Protein AF-A0A6J8C1G6-F1 (afdb_monomer_lite)

Structure (mmCIF, N/CA/C/O backbone):
data_AF-A0A6J8C1G6-F1
#
_entry.id   AF-A0A6J8C1G6-F1
#
loop_
_atom_site.group_PDB
_atom_site.id
_atom_site.type_symbol
_atom_site.label_atom_id
_atom_site.label_alt_id
_atom_site.label_comp_id
_atom_site.label_asym_id
_atom_site.label_entity_id
_atom_site.label_seq_id
_atom_site.pdbx_PDB_ins_code
_atom_site.Cartn_x
_atom_site.Cartn_y
_atom_site.Cartn_z
_atom_site.occupancy
_atom_site.B_iso_or_equiv
_atom_site.auth_seq_id
_atom_site.auth_comp_id
_atom_site.auth_asym_id
_atom_site.auth_atom_id
_atom_site.pdbx_PDB_model_num
ATOM 1 N N . MET A 1 1 ? -19.003 70.821 40.350 1.00 38.81 1 MET A N 1
ATOM 2 C CA . MET A 1 1 ? -19.468 70.136 39.123 1.00 38.81 1 MET A CA 1
ATOM 3 C C . MET A 1 1 ? -19.049 68.680 39.282 1.00 38.81 1 MET A C 1
ATOM 5 O O . MET A 1 1 ? -17.874 68.479 39.538 1.00 38.81 1 MET A O 1
ATOM 9 N N . LEU A 1 2 ? -19.992 67.782 39.616 1.00 36.50 2 LEU A N 1
ATOM 10 C CA . LEU A 1 2 ? -20.520 66.714 38.727 1.00 36.50 2 LEU A CA 1
ATOM 11 C C . LEU A 1 2 ? -19.386 65.794 38.217 1.00 36.50 2 LEU A C 1
ATOM 13 O O . LEU A 1 2 ? -18.454 66.319 37.629 1.00 36.50 2 LEU A O 1
ATOM 17 N N . ALA A 1 3 ? -19.353 64.466 38.352 1.00 40.00 3 ALA A N 1
ATOM 18 C CA . ALA A 1 3 ? -20.302 63.411 38.733 1.00 40.00 3 ALA A CA 1
ATOM 19 C C . ALA A 1 3 ? -19.457 62.143 39.085 1.00 40.00 3 ALA A C 1
ATOM 21 O O . ALA A 1 3 ? -18.327 62.035 38.618 1.00 40.00 3 ALA A O 1
ATOM 22 N N . GLN A 1 4 ? -19.802 61.354 40.114 1.00 37.88 4 GLN A N 1
ATOM 23 C CA . GLN A 1 4 ? -20.436 60.011 40.050 1.00 37.88 4 GLN A CA 1
ATOM 24 C C . GLN A 1 4 ? -19.762 58.984 39.113 1.00 37.88 4 GLN A C 1
ATOM 26 O O . GLN A 1 4 ? -19.706 59.214 37.913 1.00 37.88 4 GLN A O 1
ATOM 31 N N . CYS A 1 5 ? -19.242 57.893 39.708 1.00 39.22 5 CYS A N 1
ATOM 32 C CA . CYS A 1 5 ? -19.664 56.479 39.521 1.00 39.22 5 CYS A CA 1
ATOM 33 C C . CYS A 1 5 ? -19.089 55.849 38.228 1.00 39.22 5 CYS A C 1
ATOM 35 O O . CYS A 1 5 ? -19.105 56.476 37.186 1.00 39.22 5 CYS A O 1
ATOM 37 N N . GLU A 1 6 ? -18.493 54.655 38.191 1.00 40.09 6 GLU A N 1
ATOM 38 C CA . GLU A 1 6 ? -18.908 53.384 38.789 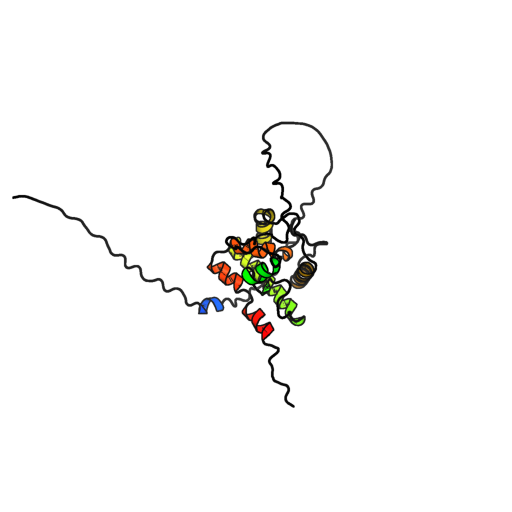1.00 40.09 6 GLU A CA 1
ATOM 39 C C . GLU A 1 6 ? -17.787 52.324 38.663 1.00 40.09 6 GLU A C 1
ATOM 41 O O . GLU A 1 6 ? -16.849 52.471 37.879 1.00 40.09 6 GLU A O 1
ATOM 46 N N . ASN A 1 7 ? -17.920 51.259 39.455 1.00 43.56 7 ASN A N 1
ATOM 47 C CA . ASN A 1 7 ? -17.088 50.056 39.487 1.00 43.56 7 ASN A CA 1
ATOM 48 C C . ASN A 1 7 ? -17.172 49.234 38.190 1.00 43.56 7 ASN A C 1
ATOM 50 O O . ASN A 1 7 ? -18.267 49.050 37.665 1.00 43.56 7 ASN A O 1
ATOM 54 N N . ILE A 1 8 ? -16.061 48.609 37.781 1.00 44.41 8 ILE A N 1
ATOM 55 C CA . ILE A 1 8 ? -16.086 47.336 37.042 1.00 44.41 8 ILE A CA 1
ATOM 56 C C . ILE A 1 8 ? -15.071 46.385 37.682 1.00 44.41 8 ILE A C 1
ATOM 58 O O . ILE A 1 8 ? -13.909 46.728 37.900 1.00 44.41 8 ILE A O 1
ATOM 62 N N . GLU A 1 9 ? -15.585 45.209 38.020 1.00 37.97 9 GLU A N 1
ATOM 63 C CA . GLU A 1 9 ? -14.928 44.077 38.656 1.00 37.97 9 GLU A CA 1
ATOM 64 C C . GLU A 1 9 ? -13.961 43.331 37.718 1.00 37.97 9 GLU A C 1
ATOM 66 O O . GLU A 1 9 ? -14.068 43.363 36.494 1.00 37.97 9 GLU A O 1
ATOM 71 N N . SER A 1 10 ? -13.014 42.662 38.377 1.00 45.19 10 SER A N 1
ATOM 72 C CA . SER A 1 10 ? -12.184 41.513 37.988 1.00 45.19 10 SER A CA 1
ATOM 73 C C . SER A 1 10 ? -12.350 40.887 36.596 1.00 45.19 10 SER A C 1
ATOM 75 O O . SER A 1 10 ? -13.412 40.378 36.243 1.00 45.19 10 SER A O 1
ATOM 77 N N . SER A 1 11 ? -11.214 40.697 35.917 1.00 39.78 11 SER A N 1
ATOM 78 C CA . SER A 1 11 ? -10.993 39.487 35.119 1.00 39.78 11 SER A CA 1
ATOM 79 C C . SER A 1 11 ? -9.699 38.818 35.577 1.00 39.78 11 SER A C 1
ATOM 81 O O . SER A 1 11 ? -8.636 39.437 35.632 1.00 39.78 11 SER A O 1
ATOM 83 N N . GLU A 1 12 ? -9.849 37.571 36.006 1.00 40.84 12 GLU A N 1
ATOM 84 C CA . GLU A 1 12 ? -8.790 36.649 36.386 1.00 40.84 12 GLU A CA 1
ATOM 85 C C . GLU A 1 12 ? -7.922 36.354 35.158 1.00 40.84 12 GLU A C 1
ATOM 87 O O . GLU A 1 12 ? -8.414 35.991 34.090 1.00 40.84 12 GLU A O 1
ATOM 92 N N . SER A 1 13 ? -6.613 36.546 35.297 1.00 40.84 13 SER A N 1
ATOM 93 C CA . SER A 1 13 ? -5.640 36.112 34.304 1.00 40.84 13 SER A CA 1
ATOM 94 C C . SER A 1 13 ? -5.351 34.627 34.516 1.00 40.84 13 SER A C 1
ATOM 96 O O . SER A 1 13 ? -4.512 34.277 35.348 1.00 40.84 13 SER A O 1
ATOM 98 N N . ASP A 1 14 ? -6.026 33.764 33.761 1.00 37.62 14 ASP A N 1
ATOM 99 C CA . ASP A 1 14 ? -5.632 32.364 33.612 1.00 37.62 14 ASP A CA 1
ATOM 100 C C . ASP A 1 14 ? -4.275 32.300 32.899 1.00 37.62 14 ASP A C 1
ATOM 102 O O . ASP A 1 14 ? -4.151 32.408 31.676 1.00 37.62 14 ASP A O 1
ATOM 106 N N . THR A 1 15 ? -3.217 32.143 33.689 1.00 41.62 15 THR A N 1
ATOM 107 C CA . THR A 1 15 ? -1.904 31.726 33.211 1.00 41.62 15 THR A CA 1
ATOM 108 C C . THR A 1 15 ? -2.001 30.281 32.738 1.00 41.62 15 THR A C 1
ATOM 110 O O . THR A 1 15 ? -1.873 29.346 33.526 1.00 41.62 15 THR A O 1
ATOM 113 N N . ALA A 1 16 ? -2.237 30.094 31.440 1.00 38.19 16 ALA A N 1
ATOM 114 C CA . ALA A 1 16 ? -2.089 28.800 30.794 1.00 38.19 16 ALA A CA 1
ATOM 115 C C . ALA A 1 16 ? -0.618 28.366 30.883 1.00 38.19 16 ALA A C 1
ATOM 117 O O . ALA A 1 16 ? 0.256 28.933 30.224 1.00 38.19 16 ALA A O 1
ATOM 118 N N . GLU A 1 17 ? -0.348 27.362 31.716 1.00 40.06 17 GLU A N 1
ATOM 119 C CA . GLU A 1 17 ? 0.927 26.656 31.713 1.00 40.06 17 GLU A CA 1
ATOM 120 C C . GLU A 1 17 ? 1.209 26.114 30.300 1.00 40.06 17 GLU A C 1
ATOM 122 O O . GLU A 1 17 ? 0.333 25.486 29.688 1.00 40.06 17 GLU A O 1
ATOM 127 N N . PRO A 1 18 ? 2.417 26.322 29.747 1.00 37.12 18 PRO A N 1
ATOM 128 C CA . PRO A 1 18 ? 2.800 25.687 28.501 1.00 37.12 18 PRO A CA 1
ATOM 129 C C . PRO A 1 18 ? 2.846 24.175 28.726 1.00 37.12 18 PRO A C 1
ATOM 131 O O . PRO A 1 18 ? 3.687 23.664 29.466 1.00 37.12 18 PRO A O 1
ATOM 134 N N . ARG A 1 19 ? 1.932 23.449 28.074 1.00 39.09 19 ARG A N 1
ATOM 135 C CA . ARG A 1 19 ? 1.979 21.988 28.007 1.00 39.09 19 ARG A CA 1
ATOM 136 C C . ARG A 1 19 ? 3.293 21.592 27.341 1.00 39.09 19 ARG A C 1
ATOM 138 O O . ARG A 1 19 ? 3.454 21.735 26.131 1.00 39.09 19 ARG A O 1
ATOM 145 N N . LEU A 1 20 ? 4.232 21.120 28.157 1.00 32.53 20 LEU A N 1
ATOM 146 C CA . LEU A 1 20 ? 5.406 20.385 27.715 1.00 32.53 20 LEU A CA 1
ATOM 147 C C . LEU A 1 20 ? 4.924 19.188 26.893 1.00 32.53 20 LEU A C 1
ATOM 149 O O . LEU A 1 20 ? 4.365 18.231 27.426 1.00 32.53 20 LEU A O 1
ATOM 153 N N . PHE A 1 21 ? 5.105 19.278 25.579 1.00 39.47 21 PHE A N 1
ATOM 154 C CA . PHE A 1 21 ? 4.957 18.141 24.687 1.00 39.47 21 PHE A CA 1
ATOM 155 C C . PHE A 1 21 ? 5.997 17.078 25.071 1.00 39.47 21 PHE A C 1
ATOM 157 O O . PHE A 1 21 ? 7.163 17.433 25.285 1.00 39.47 21 PHE A O 1
ATOM 164 N N . PRO A 1 22 ? 5.615 15.793 25.164 1.00 37.00 22 PRO A N 1
ATOM 165 C CA . PRO A 1 22 ? 6.571 14.719 25.374 1.00 37.00 22 PRO A CA 1
ATOM 166 C C . PRO A 1 22 ? 7.624 14.700 24.264 1.00 37.00 22 PRO A C 1
ATOM 168 O O . PRO A 1 22 ? 7.348 14.955 23.091 1.00 37.00 22 PRO A O 1
ATOM 171 N N . ASN A 1 23 ? 8.853 14.415 24.673 1.00 35.03 23 ASN A N 1
ATOM 172 C CA . ASN A 1 23 ? 10.044 14.341 23.843 1.00 35.03 23 ASN A CA 1
ATOM 173 C C . ASN A 1 23 ? 9.870 13.289 22.724 1.00 35.03 23 ASN A C 1
ATOM 175 O O . ASN A 1 23 ? 9.498 12.150 22.998 1.00 35.03 23 ASN A O 1
ATOM 179 N N . MET A 1 24 ? 10.194 13.642 21.471 1.00 39.09 24 MET A N 1
ATOM 180 C CA . MET A 1 24 ? 10.115 12.752 20.293 1.00 39.09 24 MET A CA 1
ATOM 181 C C . MET A 1 24 ? 10.882 11.423 20.449 1.00 39.09 24 MET A C 1
ATOM 183 O O . MET A 1 24 ? 10.632 10.482 19.696 1.00 39.09 24 MET A O 1
ATOM 187 N N . ALA A 1 25 ? 11.789 11.321 21.423 1.00 38.19 25 ALA A N 1
ATOM 188 C CA . ALA A 1 25 ? 12.494 10.085 21.751 1.00 38.19 25 ALA A CA 1
ATOM 189 C C . ALA A 1 25 ? 11.569 8.957 22.264 1.00 38.19 25 ALA A C 1
ATOM 191 O O . ALA A 1 25 ? 11.852 7.791 21.998 1.00 38.19 25 ALA A O 1
ATOM 192 N N . GLU A 1 26 ? 10.441 9.264 22.918 1.00 39.25 26 GLU A N 1
ATOM 193 C CA . GLU A 1 26 ? 9.522 8.234 23.446 1.00 39.25 26 GLU A CA 1
ATOM 194 C C . GLU A 1 26 ? 8.664 7.569 22.353 1.00 39.25 26 GLU A C 1
ATOM 196 O O . GLU A 1 26 ? 8.209 6.437 22.515 1.00 39.25 26 GLU A O 1
ATOM 201 N N . HIS A 1 27 ? 8.502 8.201 21.184 1.00 43.06 27 HIS A N 1
ATOM 202 C CA . HIS A 1 27 ? 7.769 7.603 20.059 1.00 43.06 27 HIS A CA 1
ATOM 203 C C . HIS A 1 27 ? 8.576 6.543 19.286 1.00 43.06 27 HIS A C 1
ATOM 205 O O . HIS A 1 27 ? 7.991 5.755 18.542 1.00 43.06 27 HIS A O 1
ATOM 211 N N . MET A 1 28 ? 9.898 6.465 19.485 1.00 36.66 28 MET A N 1
ATOM 212 C CA . MET A 1 28 ? 10.728 5.381 18.935 1.00 36.66 28 MET A CA 1
ATOM 213 C C . MET A 1 28 ? 10.697 4.101 19.784 1.00 36.66 28 MET A C 1
ATOM 215 O O . MET A 1 28 ? 11.142 3.048 19.321 1.00 36.66 28 MET A O 1
ATOM 219 N N . GLU A 1 29 ? 10.116 4.149 20.986 1.00 34.69 29 GLU A N 1
ATOM 220 C CA . GLU A 1 29 ? 9.983 2.990 21.874 1.00 34.69 29 GLU A CA 1
ATOM 221 C C . GLU A 1 29 ? 8.674 2.208 21.672 1.00 34.69 29 GLU A C 1
ATOM 223 O O . GLU A 1 29 ? 8.416 1.207 22.343 1.00 34.69 29 GLU A O 1
ATOM 228 N N . VAL A 1 30 ? 7.908 2.532 20.620 1.00 40.66 30 VAL A N 1
ATOM 229 C CA . VAL A 1 30 ? 6.905 1.624 20.033 1.00 40.66 30 VAL A CA 1
ATOM 230 C C . VAL A 1 30 ? 7.607 0.531 19.204 1.00 40.66 30 VAL A C 1
ATOM 232 O O . VAL A 1 30 ? 7.189 0.152 18.118 1.00 40.66 30 VAL A O 1
ATOM 235 N N . ARG A 1 31 ? 8.670 -0.063 19.761 1.00 40.19 31 ARG A N 1
ATOM 236 C CA . ARG A 1 31 ? 9.073 -1.448 19.484 1.00 40.19 31 ARG A CA 1
ATOM 237 C C . ARG A 1 31 ? 8.246 -2.397 20.352 1.00 40.19 31 ARG A C 1
ATOM 239 O O . ARG A 1 31 ? 8.756 -3.390 20.870 1.00 40.19 31 ARG A O 1
ATOM 246 N N . ARG A 1 32 ? 6.943 -2.123 20.504 1.00 40.47 32 ARG A N 1
ATOM 247 C CA . ARG A 1 32 ? 6.021 -3.204 20.829 1.00 40.47 32 ARG A CA 1
ATOM 248 C C . ARG A 1 32 ? 6.096 -4.134 19.639 1.00 40.47 32 ARG A C 1
ATOM 250 O O . ARG A 1 32 ? 5.662 -3.796 18.543 1.00 40.47 32 ARG A O 1
ATOM 257 N N . THR A 1 33 ? 6.701 -5.291 19.865 1.00 37.25 33 THR A N 1
ATOM 258 C CA . THR A 1 33 ? 6.347 -6.504 19.156 1.00 37.25 33 THR A CA 1
ATOM 259 C C . THR A 1 33 ? 4.828 -6.502 19.060 1.00 37.25 33 THR A C 1
ATOM 261 O O . THR A 1 33 ? 4.131 -6.747 20.045 1.00 37.25 33 THR A O 1
ATOM 264 N N . PHE A 1 34 ? 4.301 -6.119 17.894 1.00 39.91 34 PHE A N 1
ATOM 265 C CA . PHE A 1 34 ? 2.929 -6.423 17.549 1.00 39.91 34 PHE A CA 1
ATOM 266 C C . PHE A 1 34 ? 2.903 -7.943 17.588 1.00 39.91 34 PHE A C 1
ATOM 268 O O . PHE A 1 34 ? 3.366 -8.613 16.666 1.00 39.91 34 PHE A O 1
ATOM 275 N N . LYS A 1 35 ? 2.492 -8.494 18.735 1.00 37.72 35 LYS A N 1
ATOM 276 C CA . LYS A 1 35 ? 2.058 -9.874 18.813 1.00 37.72 35 LYS A CA 1
ATOM 277 C C . LYS A 1 35 ? 0.928 -9.919 17.804 1.00 37.72 35 LYS A C 1
ATOM 279 O O . LYS A 1 35 ? -0.154 -9.403 18.063 1.00 37.72 35 LYS A O 1
ATOM 284 N N . LEU A 1 36 ? 1.238 -10.452 16.627 1.00 42.44 36 LEU A N 1
ATOM 285 C CA . LEU A 1 36 ? 0.255 -11.032 15.740 1.00 42.44 36 LEU A CA 1
ATOM 286 C C . LEU A 1 36 ? -0.393 -12.131 16.576 1.00 42.44 36 LEU A C 1
ATOM 288 O O . LEU A 1 36 ? 0.052 -13.277 16.580 1.00 42.44 36 LEU A O 1
ATOM 292 N N . GLU A 1 37 ? -1.388 -11.754 17.379 1.00 39.81 37 GLU A N 1
ATOM 293 C CA . GLU A 1 37 ? -2.440 -12.687 17.729 1.00 39.81 37 GLU A CA 1
ATOM 294 C C . GLU A 1 37 ? -2.865 -13.287 16.399 1.00 39.81 37 GLU A C 1
ATOM 296 O O . GLU A 1 37 ? -3.037 -12.544 15.424 1.00 39.81 37 GLU A O 1
ATOM 301 N N . ALA A 1 38 ? -2.817 -14.623 16.343 1.00 40.31 38 ALA A N 1
ATOM 302 C CA . ALA A 1 38 ? -3.032 -15.405 15.141 1.00 40.31 38 ALA A CA 1
ATOM 303 C C . ALA A 1 38 ? -4.108 -14.712 14.316 1.00 40.31 38 ALA A C 1
ATOM 305 O O . ALA A 1 38 ? -5.205 -14.503 14.828 1.00 40.31 38 ALA A O 1
ATOM 306 N N . ILE A 1 39 ? -3.747 -14.263 13.109 1.00 48.78 39 ILE A N 1
ATOM 307 C CA . ILE A 1 39 ? -4.707 -13.693 12.170 1.00 48.78 39 ILE A CA 1
ATOM 308 C C . ILE A 1 39 ? -5.742 -14.797 12.007 1.00 48.78 39 ILE A C 1
ATOM 310 O O . ILE A 1 39 ? -5.472 -15.793 11.332 1.00 48.78 39 ILE A O 1
ATOM 314 N N . GLU A 1 40 ? -6.856 -14.682 12.731 1.00 41.19 40 GLU A N 1
ATOM 315 C CA . GLU A 1 40 ? -7.939 -15.638 12.641 1.00 41.19 40 GLU A CA 1
ATOM 316 C C . GLU A 1 40 ? -8.291 -15.687 11.164 1.00 41.19 40 GLU A C 1
ATOM 318 O O . GLU A 1 40 ? -8.435 -14.657 10.495 1.00 41.19 40 GLU A O 1
ATOM 323 N N . SER A 1 41 ? -8.270 -16.906 10.636 1.00 43.72 41 SER A N 1
ATOM 324 C CA . SER A 1 41 ? -8.578 -17.223 9.253 1.00 43.72 41 SER A CA 1
ATOM 325 C C . SER A 1 41 ? -10.067 -16.970 9.027 1.00 43.72 41 SER A C 1
ATOM 327 O O . SER A 1 41 ? -10.831 -17.908 8.807 1.00 43.72 41 SER A O 1
ATOM 329 N N . ASP A 1 42 ? -10.488 -15.707 9.099 1.00 39.94 42 ASP A N 1
ATOM 330 C CA . ASP A 1 42 ? -11.804 -15.228 8.703 1.00 39.94 42 ASP A CA 1
ATOM 331 C C . ASP A 1 42 ? -11.873 -15.388 7.187 1.00 39.94 42 ASP A C 1
ATOM 333 O O . ASP A 1 42 ? -11.531 -14.509 6.395 1.00 39.94 42 ASP A O 1
ATOM 337 N N . SER A 1 43 ? -12.232 -16.605 6.795 1.00 43.00 43 SER A N 1
ATOM 338 C CA . SER A 1 43 ? -12.173 -17.130 5.432 1.00 43.00 43 SER A CA 1
ATOM 339 C C . SER A 1 43 ? -13.350 -16.664 4.571 1.00 43.00 43 SER A C 1
ATOM 341 O O . SER A 1 43 ? -13.526 -17.157 3.460 1.00 43.00 43 SER A O 1
ATOM 343 N N . ASP A 1 44 ? -14.084 -15.653 5.036 1.00 42.66 44 ASP A N 1
ATOM 344 C CA . ASP A 1 44 ? -15.264 -15.089 4.389 1.00 42.66 44 ASP A CA 1
ATOM 345 C C . ASP A 1 44 ? -14.981 -13.660 3.913 1.00 42.66 44 ASP A C 1
ATOM 347 O O . ASP A 1 44 ? -15.654 -12.686 4.266 1.00 42.66 44 ASP A O 1
ATOM 351 N N . TRP A 1 45 ? -13.954 -13.517 3.073 1.00 53.00 45 TRP A N 1
ATOM 352 C CA . TRP A 1 45 ? -13.793 -12.314 2.261 1.00 53.00 45 TRP A CA 1
ATOM 353 C C . TRP A 1 45 ? -14.920 -12.311 1.230 1.00 53.00 45 TRP A C 1
ATOM 355 O O . TRP A 1 45 ? -14.820 -12.952 0.190 1.00 53.00 45 TRP A O 1
ATOM 365 N N . VAL A 1 46 ? -16.023 -11.662 1.604 1.00 42.75 46 VAL A N 1
ATOM 366 C CA . VAL A 1 46 ? -17.301 -11.525 0.893 1.00 42.75 46 VAL A CA 1
ATOM 367 C C . VAL A 1 46 ? -17.141 -11.595 -0.629 1.00 42.75 46 VAL A C 1
ATOM 369 O O . VAL A 1 46 ? -16.881 -10.594 -1.296 1.00 42.75 46 VAL A O 1
ATOM 372 N N . VAL A 1 47 ? -17.369 -12.782 -1.190 1.00 41.91 47 VAL A N 1
ATOM 373 C CA . VAL A 1 47 ? -17.695 -12.941 -2.604 1.00 41.91 47 VAL A CA 1
ATOM 374 C C . VAL A 1 47 ? -19.206 -12.782 -2.680 1.00 41.91 47 VAL A C 1
ATOM 376 O O . VAL A 1 47 ? -19.954 -13.712 -2.395 1.00 41.91 47 VAL A O 1
ATOM 379 N N . SER A 1 48 ? -19.681 -11.582 -3.014 1.00 37.94 48 SER A N 1
ATOM 380 C CA . SER A 1 48 ? -21.053 -11.444 -3.508 1.00 37.94 48 SER A CA 1
ATOM 381 C C . SER A 1 48 ? -21.107 -12.046 -4.910 1.00 37.94 48 SER A C 1
ATOM 383 O O . SER A 1 48 ? -21.043 -11.329 -5.907 1.00 37.94 48 SER A O 1
ATOM 385 N N . SER A 1 49 ? -21.181 -13.374 -4.982 1.00 40.12 49 SER A N 1
ATOM 386 C CA . SER A 1 49 ? -21.694 -14.067 -6.156 1.00 40.12 49 SER A CA 1
ATOM 387 C C . SER A 1 49 ? -23.175 -13.720 -6.237 1.00 40.12 49 SER A C 1
ATOM 389 O O . SER A 1 49 ? -23.971 -14.175 -5.421 1.00 40.12 49 SER A O 1
ATOM 391 N N . ARG A 1 50 ? -23.542 -12.833 -7.162 1.00 39.97 50 ARG A N 1
ATOM 392 C CA . ARG A 1 50 ? -24.940 -12.703 -7.567 1.00 39.97 50 ARG A CA 1
ATOM 393 C C . ARG A 1 50 ? -25.279 -13.937 -8.395 1.00 39.97 50 ARG A C 1
ATOM 395 O O . ARG A 1 50 ? -24.751 -14.096 -9.491 1.00 39.97 50 ARG A O 1
ATOM 402 N N . ASP A 1 51 ? -26.119 -14.795 -7.832 1.00 40.62 51 ASP A N 1
ATOM 403 C CA . ASP A 1 51 ? -26.855 -15.813 -8.570 1.00 40.62 51 ASP A CA 1
ATOM 404 C C . ASP A 1 51 ? -27.915 -15.110 -9.428 1.00 40.62 51 ASP A C 1
ATOM 406 O O . ASP A 1 51 ? -28.878 -14.547 -8.905 1.00 40.62 51 ASP A O 1
ATOM 410 N N . ASP A 1 52 ? -27.736 -15.130 -10.747 1.00 43.72 52 ASP A N 1
ATOM 411 C CA . ASP A 1 52 ? -28.794 -14.791 -11.695 1.00 43.72 52 ASP A CA 1
ATOM 412 C C . ASP A 1 52 ? -29.589 -16.066 -11.999 1.00 43.72 52 ASP A C 1
ATOM 414 O O . ASP A 1 52 ? -29.138 -16.921 -12.765 1.00 43.72 52 ASP A O 1
ATOM 418 N N . ASN A 1 53 ? -30.785 -16.209 -11.415 1.00 38.97 53 ASN A N 1
ATOM 419 C CA . ASN A 1 53 ? -31.788 -17.110 -11.980 1.00 38.97 53 ASN A CA 1
ATOM 420 C C . ASN A 1 53 ? -33.247 -16.673 -11.713 1.00 38.97 53 ASN A C 1
ATOM 422 O O . ASN A 1 53 ? -33.744 -16.739 -10.594 1.00 38.97 53 ASN A O 1
ATOM 426 N N . ASN A 1 54 ? -33.910 -16.347 -12.828 1.00 39.88 54 ASN A N 1
ATOM 427 C CA . ASN A 1 54 ? -35.331 -16.462 -13.181 1.00 39.88 54 ASN A CA 1
ATOM 428 C C . ASN A 1 54 ? -36.450 -15.534 -12.640 1.00 39.88 54 ASN A C 1
ATOM 430 O O . ASN A 1 54 ? -36.848 -15.568 -11.484 1.00 39.88 54 ASN A O 1
ATOM 434 N N . ASN A 1 55 ? -37.096 -14.928 -13.653 1.00 35.91 55 ASN A N 1
ATOM 435 C CA . ASN A 1 55 ? -38.528 -14.684 -13.895 1.00 35.91 55 ASN A CA 1
ATOM 436 C C . ASN A 1 55 ? -39.305 -13.539 -13.205 1.00 35.91 55 ASN A C 1
ATOM 438 O O . ASN A 1 55 ? -39.820 -13.678 -12.108 1.00 35.91 55 ASN A O 1
ATOM 442 N N . SER A 1 56 ? -39.539 -12.505 -14.031 1.00 40.94 56 SER A N 1
ATOM 443 C CA . SER A 1 56 ? -40.845 -12.015 -14.531 1.00 40.94 56 SER A CA 1
ATOM 444 C C . SER A 1 56 ? -41.857 -11.346 -13.572 1.00 40.94 56 SER A C 1
ATOM 446 O O . SER A 1 56 ? -42.421 -12.035 -12.729 1.00 40.94 56 SER A O 1
ATOM 448 N N . VAL A 1 57 ? -42.234 -10.098 -13.947 1.00 45.81 57 VAL A N 1
ATOM 449 C CA . VAL A 1 57 ? -43.597 -9.480 -13.870 1.00 45.81 57 VAL A CA 1
ATOM 450 C C . VAL A 1 57 ? -43.940 -8.960 -12.438 1.00 45.81 57 VAL A C 1
ATOM 452 O O . VAL A 1 57 ? -43.789 -9.710 -11.489 1.00 45.81 57 VAL A O 1
ATOM 455 N N . GLU A 1 58 ? -44.309 -7.705 -12.104 1.00 38.12 58 GLU A N 1
ATOM 456 C CA . GLU A 1 58 ? -44.849 -6.500 -12.780 1.00 38.12 58 GLU A CA 1
ATOM 457 C C . GLU A 1 58 ? -44.325 -5.168 -12.186 1.00 38.12 58 GLU A C 1
ATOM 459 O O . GLU A 1 58 ? -43.674 -5.124 -11.144 1.00 38.12 58 GLU A O 1
ATOM 464 N N . GLU A 1 59 ? -44.654 -4.083 -12.894 1.00 47.12 59 GLU A N 1
ATOM 465 C CA . GLU A 1 59 ? -44.461 -2.663 -12.588 1.00 47.12 59 GLU A CA 1
ATOM 466 C C . GLU A 1 59 ? -45.021 -2.207 -11.230 1.00 47.12 59 GLU A C 1
ATOM 468 O O . GLU A 1 59 ? -46.177 -2.460 -10.917 1.00 47.12 59 GLU A O 1
ATOM 473 N N . THR A 1 60 ? -44.273 -1.340 -10.538 1.00 34.03 60 THR A N 1
ATOM 474 C CA . THR A 1 60 ? -44.826 -0.074 -10.024 1.00 34.03 60 THR A CA 1
ATOM 475 C C . THR A 1 60 ? -43.733 0.989 -9.955 1.00 34.03 60 THR A C 1
ATOM 477 O O . THR A 1 60 ? -42.701 0.825 -9.306 1.00 34.03 60 THR A O 1
ATOM 480 N N . SER A 1 61 ? -44.010 2.072 -10.673 1.00 44.34 61 SER A N 1
ATOM 481 C CA . SER A 1 61 ? -43.393 3.394 -10.653 1.00 44.34 61 SER A CA 1
ATOM 482 C C . SER A 1 61 ? -43.102 3.919 -9.240 1.00 44.34 61 SER A C 1
ATOM 484 O O . SER A 1 61 ? -43.984 3.879 -8.391 1.00 44.34 61 SER A O 1
ATOM 486 N N . GLU A 1 62 ? -41.894 4.451 -9.009 1.00 40.28 62 GLU A N 1
ATOM 487 C CA . GLU A 1 62 ? -41.635 5.877 -8.709 1.00 40.28 62 GLU A CA 1
ATOM 488 C C . GLU A 1 62 ? -40.195 6.097 -8.190 1.00 40.28 62 GLU A C 1
ATOM 490 O O . GLU A 1 62 ? -39.725 5.425 -7.276 1.00 40.28 62 GLU A O 1
ATOM 495 N N . GLY A 1 63 ? -39.496 7.089 -8.763 1.00 40.25 63 GLY A N 1
ATOM 496 C CA . GLY A 1 63 ? -38.375 7.769 -8.096 1.00 40.25 63 GLY A CA 1
ATOM 497 C C . GLY A 1 63 ? -36.947 7.288 -8.380 1.00 40.25 63 GLY A C 1
ATOM 498 O O . GLY A 1 63 ? -36.116 7.303 -7.475 1.00 40.25 63 GLY A O 1
ATOM 499 N N . SER A 1 64 ? -36.612 6.901 -9.616 1.00 33.78 64 SER A N 1
ATOM 500 C CA . SER A 1 64 ? -35.209 6.677 -10.000 1.00 33.78 64 SER A CA 1
ATOM 501 C C . SER A 1 64 ? -34.493 8.018 -10.203 1.00 33.78 64 SER A C 1
ATOM 503 O O . SER A 1 64 ? -34.733 8.724 -11.182 1.00 33.78 64 SER A O 1
ATOM 505 N N . LEU A 1 65 ? -33.614 8.385 -9.267 1.00 36.50 65 LEU A N 1
ATOM 506 C CA . LEU A 1 65 ? -32.634 9.450 -9.474 1.00 36.50 65 LEU A CA 1
ATOM 507 C C . LEU A 1 65 ? -31.653 8.983 -10.552 1.00 36.50 65 LEU A C 1
ATOM 509 O O . LEU A 1 65 ? -30.717 8.227 -10.286 1.00 36.50 65 LEU A O 1
ATOM 513 N N . HIS A 1 66 ? -31.905 9.424 -11.782 1.00 36.31 66 HIS A N 1
ATOM 514 C CA . HIS A 1 66 ? -31.030 9.222 -12.924 1.00 36.31 66 HIS A CA 1
ATOM 515 C C . HIS A 1 66 ? -29.727 10.000 -12.691 1.00 36.31 66 HIS A C 1
ATOM 517 O O . HIS A 1 66 ? -29.602 11.175 -13.023 1.00 36.31 66 HIS A O 1
ATOM 523 N N . LEU A 1 67 ? -28.754 9.347 -12.055 1.00 41.66 67 LEU A N 1
ATOM 524 C CA . LEU A 1 67 ? -27.362 9.764 -12.127 1.00 41.66 67 LEU A CA 1
ATOM 525 C C . LEU A 1 67 ? -26.873 9.380 -13.522 1.00 41.66 67 LEU A C 1
ATOM 527 O O . LEU A 1 67 ? -26.525 8.224 -13.772 1.00 41.66 67 LEU A O 1
ATOM 531 N N . GLU A 1 68 ? -26.916 10.354 -14.429 1.00 36.91 68 GLU A N 1
ATOM 532 C CA . GLU A 1 68 ? -26.232 10.301 -15.718 1.00 36.91 68 GLU A CA 1
ATOM 533 C C . GLU A 1 68 ? -24.813 9.738 -15.502 1.00 36.91 68 GLU A C 1
ATOM 535 O O . GLU A 1 68 ? -24.091 10.210 -14.611 1.00 36.91 68 GLU A O 1
ATOM 540 N N . PRO A 1 69 ? -24.392 8.710 -16.260 1.00 38.56 69 PRO A N 1
ATOM 541 C CA . PRO A 1 69 ? -23.017 8.249 -16.226 1.00 38.56 69 PRO A CA 1
ATOM 542 C C . PRO A 1 69 ? -22.127 9.441 -16.561 1.00 38.56 69 PRO A C 1
ATOM 544 O O . PRO A 1 69 ? -22.229 9.994 -17.651 1.00 38.56 69 PRO A O 1
ATOM 547 N N . VAL A 1 70 ? -21.263 9.848 -15.628 1.00 45.59 70 VAL A N 1
ATOM 548 C CA . VAL A 1 70 ? -20.228 10.841 -15.920 1.00 45.59 70 VAL A CA 1
ATOM 549 C C . VAL A 1 70 ? -19.433 10.298 -17.101 1.00 45.59 70 VAL A C 1
ATOM 551 O O . VAL A 1 70 ? -18.701 9.316 -16.961 1.00 45.59 70 VAL A O 1
ATOM 554 N N . GLU A 1 71 ? -19.629 10.896 -18.276 1.00 42.31 71 GLU A N 1
ATOM 555 C CA . GLU A 1 71 ? -18.836 10.607 -19.457 1.00 42.31 71 GLU A CA 1
ATOM 556 C C . GLU A 1 71 ? -17.378 10.905 -19.105 1.00 42.31 71 GLU A C 1
ATOM 558 O O . GLU A 1 71 ? -16.944 12.060 -19.046 1.00 42.31 71 GLU A O 1
ATOM 563 N N . GLU A 1 72 ? -16.604 9.852 -18.834 1.00 52.88 72 GLU A N 1
ATOM 564 C CA . GLU A 1 72 ? -15.153 9.940 -18.766 1.00 52.88 72 GLU A CA 1
ATOM 565 C C . GLU A 1 72 ? -14.675 10.340 -20.166 1.00 52.88 72 GLU A C 1
ATOM 567 O O . GLU A 1 72 ? -14.415 9.497 -21.030 1.00 52.88 72 GLU A O 1
ATOM 572 N N . LYS A 1 73 ? -14.566 11.656 -20.408 1.00 47.62 73 LYS A N 1
ATOM 573 C CA . LYS A 1 73 ? -13.765 12.203 -21.506 1.00 47.62 73 LYS A CA 1
ATOM 574 C C . LYS A 1 73 ? -12.463 11.416 -21.510 1.00 47.62 73 LYS A C 1
ATOM 576 O O . LYS A 1 73 ? -11.854 11.271 -20.454 1.00 47.62 73 LYS A O 1
ATOM 581 N N . ASN A 1 74 ? -12.060 10.893 -22.670 1.00 46.56 74 ASN A N 1
ATOM 582 C CA . ASN A 1 74 ? -10.799 10.174 -22.861 1.00 46.56 74 ASN A CA 1
ATOM 583 C C . ASN A 1 74 ? -9.619 11.093 -22.491 1.00 46.56 74 ASN A C 1
ATOM 585 O O . ASN A 1 74 ? -8.971 11.686 -23.354 1.00 46.56 74 ASN A O 1
ATOM 589 N N . VAL A 1 75 ? -9.351 11.248 -21.196 1.00 54.59 75 VAL A N 1
ATOM 590 C CA . VAL A 1 75 ? -8.182 11.937 -20.680 1.00 54.59 75 VAL A CA 1
ATOM 591 C C . VAL A 1 75 ? -7.022 11.048 -21.068 1.00 54.59 75 VAL A C 1
ATOM 593 O O . VAL A 1 75 ? -6.932 9.897 -20.644 1.00 54.59 75 VAL A O 1
ATOM 596 N N . ASN A 1 76 ? -6.153 11.566 -21.931 1.00 57.88 76 ASN A N 1
ATOM 597 C CA . ASN A 1 76 ? -4.930 10.875 -22.282 1.00 57.88 76 ASN A CA 1
ATOM 598 C C . ASN A 1 76 ? -4.190 10.545 -20.971 1.00 57.88 76 ASN A C 1
ATOM 600 O O . ASN A 1 76 ? -3.803 11.482 -20.266 1.00 57.88 76 ASN A O 1
ATOM 604 N N . PRO A 1 77 ? -3.964 9.261 -20.633 1.00 58.16 77 PRO A N 1
ATOM 605 C CA . PRO A 1 77 ? -3.355 8.877 -19.359 1.00 58.16 77 PRO A CA 1
ATOM 606 C C . PRO A 1 77 ? -1.952 9.476 -19.174 1.00 58.16 77 PRO A C 1
ATOM 608 O O . PRO A 1 77 ? -1.440 9.538 -18.064 1.00 58.16 77 PRO A O 1
ATOM 611 N N . ARG A 1 78 ? -1.332 9.980 -20.251 1.00 60.12 78 ARG A N 1
ATOM 612 C CA . ARG A 1 78 ? -0.050 10.699 -20.212 1.00 60.12 78 ARG A CA 1
ATOM 613 C C . ARG A 1 78 ? -0.110 12.071 -19.528 1.00 60.12 78 ARG A C 1
ATOM 615 O O . ARG A 1 78 ? 0.955 12.596 -19.209 1.00 60.12 78 ARG A O 1
ATOM 622 N N . ASN A 1 79 ? -1.308 12.615 -19.309 1.00 67.94 79 ASN A N 1
ATOM 623 C CA . ASN A 1 79 ? -1.557 13.920 -18.693 1.00 67.94 79 ASN A CA 1
ATOM 624 C C . ASN A 1 79 ? -2.552 13.817 -17.522 1.00 67.94 79 ASN A C 1
ATOM 626 O O . ASN A 1 79 ? -3.242 14.789 -17.221 1.00 67.94 79 ASN A O 1
ATOM 630 N N . SER A 1 80 ? -2.681 12.648 -16.885 1.00 72.75 80 SER A N 1
ATOM 631 C CA . SER A 1 80 ? -3.525 12.541 -15.695 1.00 72.75 80 SER A CA 1
ATOM 632 C C . SER A 1 80 ? -2.913 13.353 -14.546 1.00 72.75 80 SER A C 1
ATOM 634 O O . SER A 1 80 ? -1.709 13.203 -14.295 1.00 72.75 80 SER A O 1
ATOM 636 N N . PRO A 1 81 ? -3.703 14.187 -13.851 1.00 83.00 81 PRO A N 1
ATOM 637 C CA . PRO A 1 81 ? -3.235 14.881 -12.662 1.00 83.00 81 PRO A CA 1
ATOM 638 C C . PRO A 1 81 ? -2.940 13.894 -11.534 1.00 83.00 81 PRO A C 1
ATOM 640 O O . PRO A 1 81 ? -3.461 12.771 -11.509 1.00 83.00 81 PRO A O 1
ATOM 643 N N . CYS A 1 82 ? -2.094 14.319 -10.600 1.00 86.06 82 CYS A N 1
ATOM 644 C CA . CYS A 1 82 ? -1.865 13.567 -9.381 1.00 86.06 82 CYS A CA 1
ATOM 645 C C . CYS A 1 82 ? -3.168 13.435 -8.571 1.00 86.06 82 CYS A C 1
ATOM 647 O O . CYS A 1 82 ? -3.858 14.433 -8.391 1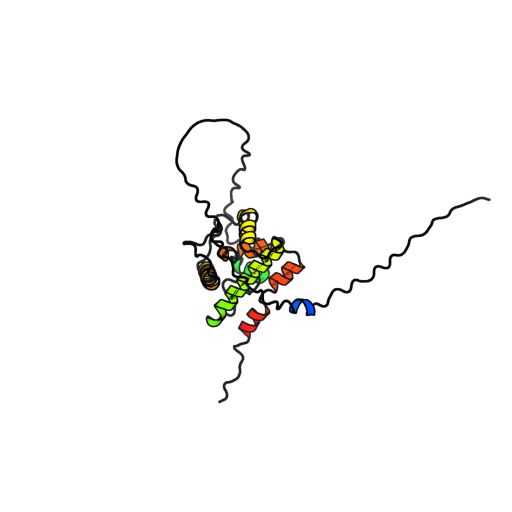.00 86.06 82 CYS A O 1
ATOM 649 N N . PRO A 1 83 ? -3.536 12.236 -8.076 1.00 81.38 83 PRO A N 1
ATOM 650 C CA . PRO A 1 83 ? -4.743 12.054 -7.278 1.00 81.38 83 PRO A CA 1
ATOM 651 C C . PRO A 1 83 ? -4.559 12.486 -5.819 1.00 81.38 83 PRO A C 1
ATOM 653 O O . PRO A 1 83 ? -5.484 12.306 -5.038 1.00 81.38 83 PRO A O 1
ATOM 656 N N . PHE A 1 84 ? -3.374 12.973 -5.435 1.00 84.31 84 PHE A N 1
ATOM 657 C CA . PHE A 1 84 ? -3.123 13.535 -4.113 1.00 84.31 84 PHE A CA 1
ATOM 658 C C . PHE A 1 84 ? -3.604 14.989 -4.087 1.00 84.31 84 PHE A C 1
ATOM 660 O O . PHE A 1 84 ? -3.149 15.803 -4.894 1.00 84.31 84 PHE A O 1
ATOM 667 N N . GLU A 1 85 ? -4.527 15.311 -3.183 1.00 81.56 85 GLU A N 1
ATOM 668 C CA . GLU A 1 85 ? -5.087 16.657 -3.059 1.00 81.56 85 GLU A CA 1
ATOM 669 C C . GLU A 1 85 ? -3.994 17.711 -2.800 1.00 81.56 85 GLU A C 1
ATOM 671 O O . GLU A 1 85 ? -3.094 17.515 -1.988 1.00 81.56 85 GLU A O 1
ATOM 676 N N . GLY A 1 86 ? -4.042 18.825 -3.536 1.00 84.94 86 GLY A N 1
ATOM 677 C CA . GLY A 1 86 ? -3.027 19.883 -3.461 1.00 84.94 86 GLY A CA 1
ATOM 678 C C . GLY A 1 86 ? -1.714 19.575 -4.192 1.00 84.94 86 GLY A C 1
ATOM 679 O O . GLY A 1 86 ? -0.764 20.348 -4.085 1.00 84.94 86 GLY A O 1
ATOM 680 N N . CYS A 1 87 ? -1.628 18.468 -4.938 1.00 89.19 87 CYS A N 1
ATOM 681 C CA . CYS A 1 87 ? -0.461 18.165 -5.757 1.00 89.19 87 CYS A CA 1
ATOM 682 C C . CYS A 1 87 ? -0.639 18.602 -7.219 1.00 89.19 87 CYS A C 1
ATOM 684 O O . CYS A 1 87 ? -1.369 17.977 -7.986 1.00 89.19 87 CYS A O 1
ATOM 686 N N . ASP A 1 88 ? 0.138 19.601 -7.641 1.00 91.00 88 ASP A N 1
ATOM 687 C CA . ASP A 1 88 ? 0.072 20.175 -8.995 1.00 91.00 88 ASP A CA 1
ATOM 688 C C . ASP A 1 88 ? 0.794 19.343 -10.074 1.00 91.00 88 ASP A C 1
ATOM 690 O O . ASP A 1 88 ? 0.947 19.774 -11.221 1.00 91.00 88 ASP A O 1
ATOM 694 N N . PHE A 1 89 ? 1.285 18.145 -9.739 1.00 90.12 89 PHE A N 1
ATOM 695 C CA . PHE A 1 89 ? 2.017 17.328 -10.701 1.00 90.12 89 PHE A CA 1
ATOM 696 C C . PHE A 1 89 ? 1.091 16.792 -11.801 1.00 90.12 89 PHE A C 1
ATOM 698 O O . PHE A 1 89 ? 0.148 16.039 -11.546 1.00 90.12 89 PHE A O 1
ATOM 705 N N . VAL A 1 90 ? 1.446 17.090 -13.051 1.00 86.81 90 VAL A N 1
ATOM 706 C CA . VAL A 1 90 ? 0.832 16.525 -14.256 1.00 86.81 90 VAL A CA 1
ATOM 707 C C . VAL A 1 90 ? 1.940 16.063 -15.197 1.00 86.81 90 VAL A C 1
ATOM 709 O O . VAL A 1 90 ? 2.801 16.850 -15.588 1.00 86.81 90 VAL A O 1
ATOM 712 N N . GLY A 1 91 ? 1.928 14.792 -15.607 1.00 85.44 91 GLY A N 1
ATOM 713 C CA . GLY A 1 91 ? 2.831 14.348 -16.667 1.00 85.44 91 GLY A CA 1
ATOM 714 C C . GLY A 1 91 ? 3.114 12.854 -16.734 1.00 85.44 91 GLY A C 1
ATOM 715 O O . GLY A 1 91 ? 2.618 12.036 -15.966 1.00 85.44 91 GLY A O 1
ATOM 716 N N . ARG A 1 92 ? 4.000 12.498 -17.670 1.00 81.81 92 ARG A N 1
ATOM 717 C CA . ARG A 1 92 ? 4.287 11.105 -18.062 1.00 81.81 92 ARG A CA 1
ATOM 718 C C . ARG A 1 92 ? 4.937 10.254 -16.969 1.00 81.81 92 ARG A C 1
ATOM 720 O O . ARG A 1 92 ? 4.849 9.033 -17.028 1.00 81.81 92 ARG A O 1
ATOM 727 N N . LYS A 1 93 ? 5.603 10.876 -15.990 1.00 85.50 93 LYS A N 1
ATOM 728 C CA . LYS A 1 93 ? 6.263 10.195 -14.858 1.00 85.50 93 LYS A CA 1
ATOM 729 C C . LYS A 1 93 ? 5.358 10.105 -13.626 1.00 85.50 93 LYS A C 1
ATOM 731 O O . LYS A 1 93 ? 5.841 10.095 -12.501 1.00 85.50 93 LYS A O 1
ATOM 736 N N . PHE A 1 94 ? 4.053 10.029 -13.850 1.00 84.31 94 PHE A N 1
ATOM 737 C CA . PHE A 1 94 ? 3.033 10.011 -12.812 1.00 84.31 94 PHE A CA 1
ATOM 738 C C . PHE A 1 94 ? 3.257 8.931 -11.737 1.00 84.31 94 PHE A C 1
ATOM 740 O O . PHE A 1 94 ? 3.380 9.272 -10.565 1.00 84.31 94 PHE A O 1
ATOM 747 N N . ASN A 1 95 ? 3.419 7.657 -12.116 1.00 84.19 95 ASN A N 1
ATOM 748 C CA . ASN A 1 95 ? 3.645 6.581 -11.136 1.00 84.19 95 ASN A CA 1
ATOM 749 C C . ASN A 1 95 ? 4.926 6.796 -10.315 1.00 84.19 95 ASN A C 1
ATOM 751 O O . ASN A 1 95 ? 4.943 6.542 -9.115 1.00 84.19 95 ASN A O 1
ATOM 755 N N . PHE A 1 96 ? 5.991 7.284 -10.960 1.00 87.12 96 PHE A N 1
ATOM 756 C CA . PHE A 1 96 ? 7.252 7.589 -10.286 1.00 87.12 96 PHE A CA 1
ATOM 757 C C . PHE A 1 96 ? 7.062 8.710 -9.261 1.00 87.12 96 PHE A C 1
ATOM 759 O O . PHE A 1 96 ? 7.462 8.549 -8.114 1.00 87.12 96 PHE A O 1
ATOM 766 N N . HIS A 1 97 ? 6.410 9.807 -9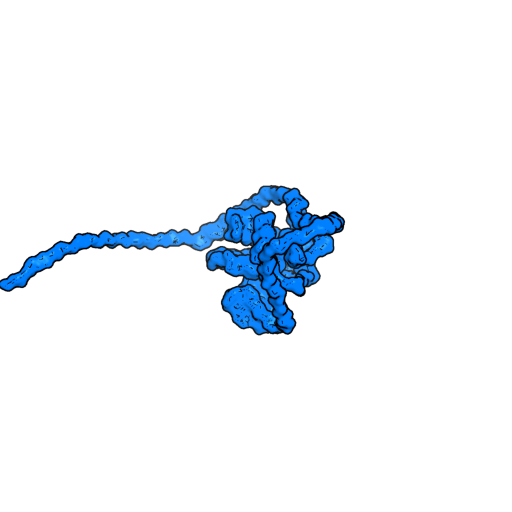.659 1.00 91.00 97 HIS A N 1
ATOM 767 C CA . HIS A 1 97 ? 6.082 10.919 -8.771 1.00 91.00 97 HIS A CA 1
ATOM 768 C C . HIS A 1 97 ? 5.271 10.444 -7.561 1.00 91.00 97 HIS A C 1
ATOM 770 O O . HIS A 1 97 ? 5.650 10.716 -6.428 1.00 91.00 97 HIS A O 1
ATOM 776 N N . VAL A 1 98 ? 4.204 9.680 -7.797 1.00 90.25 98 VAL A N 1
ATOM 777 C CA . VAL A 1 98 ? 3.354 9.163 -6.723 1.00 90.25 98 VAL A CA 1
ATOM 778 C C . VAL A 1 98 ? 4.143 8.320 -5.730 1.00 90.25 98 VAL A C 1
ATOM 780 O O . VAL A 1 98 ? 4.046 8.555 -4.531 1.00 90.25 98 VAL A O 1
ATOM 783 N N . GLN A 1 99 ? 4.948 7.375 -6.218 1.00 89.31 99 GLN A N 1
ATOM 784 C CA . GLN A 1 99 ? 5.763 6.540 -5.341 1.00 89.31 99 GLN A CA 1
ATOM 785 C C . GLN A 1 99 ? 6.751 7.389 -4.532 1.00 89.31 99 GLN A C 1
ATOM 787 O O . GLN A 1 99 ? 6.818 7.245 -3.320 1.00 89.31 99 GLN A O 1
ATOM 792 N N . HIS A 1 100 ? 7.460 8.322 -5.167 1.00 89.31 100 HIS A N 1
ATOM 793 C CA . HIS A 1 100 ? 8.550 9.044 -4.506 1.00 89.31 100 HIS A CA 1
ATOM 794 C C . HIS A 1 100 ? 8.095 10.150 -3.555 1.00 89.31 100 HIS A C 1
ATOM 796 O O . HIS A 1 100 ? 8.830 10.474 -2.628 1.00 89.31 100 HIS A O 1
ATOM 802 N N . ILE A 1 101 ? 6.931 10.751 -3.803 1.00 91.81 101 ILE A N 1
ATOM 803 C CA . ILE A 1 101 ? 6.469 11.922 -3.050 1.00 91.81 101 ILE A CA 1
ATOM 804 C C . ILE A 1 101 ? 5.395 11.550 -2.031 1.00 91.81 101 ILE A C 1
ATOM 806 O O . ILE A 1 101 ? 5.412 12.066 -0.919 1.00 91.81 101 ILE A O 1
ATOM 810 N N . HIS A 1 102 ? 4.483 10.644 -2.390 1.00 92.94 102 HIS A N 1
ATOM 811 C CA . HIS A 1 102 ? 3.251 10.422 -1.624 1.00 92.94 102 HIS A CA 1
ATOM 812 C C . HIS A 1 102 ? 3.203 9.080 -0.907 1.00 92.94 102 HIS A C 1
ATOM 814 O O . HIS A 1 102 ? 2.250 8.824 -0.175 1.00 92.94 102 HIS A O 1
ATOM 820 N N . LEU A 1 103 ? 4.186 8.203 -1.135 1.00 93.44 103 LEU A N 1
ATOM 821 C CA . LEU A 1 103 ? 4.177 6.852 -0.591 1.00 93.44 103 LEU A CA 1
ATOM 822 C C . LEU A 1 103 ? 5.425 6.539 0.238 1.00 93.44 103 LEU A C 1
ATOM 824 O O . LEU A 1 103 ? 6.538 6.887 -0.167 1.00 93.44 103 LEU A O 1
ATOM 828 N N . PRO A 1 104 ? 5.269 5.787 1.343 1.00 93.25 104 PRO A N 1
ATOM 829 C CA . PRO A 1 104 ? 6.394 5.266 2.098 1.00 93.25 104 PRO A CA 1
ATOM 830 C C . PRO A 1 104 ? 7.243 4.373 1.195 1.00 93.25 104 PRO A C 1
ATOM 832 O O . PRO A 1 104 ? 6.707 3.592 0.401 1.00 93.25 104 PRO A O 1
ATOM 835 N N . ARG A 1 105 ? 8.570 4.433 1.348 1.00 90.62 105 ARG A N 1
ATOM 836 C CA . ARG A 1 105 ? 9.519 3.682 0.501 1.00 90.62 105 ARG A CA 1
ATOM 837 C C . ARG A 1 105 ? 9.252 2.175 0.499 1.00 90.62 105 ARG A C 1
ATOM 839 O O . ARG A 1 105 ? 9.444 1.514 -0.518 1.00 90.62 105 ARG A O 1
ATOM 846 N N . ILE A 1 106 ? 8.746 1.636 1.611 1.00 92.56 106 ILE A N 1
ATOM 847 C CA . ILE A 1 106 ? 8.376 0.220 1.717 1.00 92.56 106 ILE A CA 1
ATOM 848 C C . ILE A 1 106 ? 7.206 -0.177 0.795 1.00 92.56 106 ILE A C 1
ATOM 850 O O . ILE A 1 106 ? 7.110 -1.331 0.376 1.00 92.56 106 ILE A O 1
ATOM 854 N N . MET A 1 107 ? 6.339 0.768 0.421 1.00 93.62 107 MET A N 1
ATOM 855 C CA . MET A 1 107 ? 5.175 0.536 -0.447 1.00 93.62 107 MET A CA 1
ATOM 856 C C . MET A 1 107 ? 5.498 0.660 -1.940 1.00 93.62 107 MET A C 1
ATOM 858 O O . MET A 1 107 ? 4.602 0.555 -2.775 1.00 93.62 107 MET A O 1
ATOM 862 N N . TRP A 1 108 ? 6.759 0.889 -2.312 1.00 91.00 108 TRP A N 1
ATOM 863 C CA . TRP A 1 108 ? 7.137 0.994 -3.719 1.00 91.00 108 TRP A CA 1
ATOM 864 C C . TRP A 1 108 ? 7.141 -0.385 -4.376 1.00 91.00 108 TRP A C 1
ATOM 866 O O . TRP A 1 108 ? 7.669 -1.345 -3.817 1.00 91.00 108 TRP A O 1
ATOM 876 N N . ASP A 1 109 ? 6.615 -0.476 -5.598 1.00 86.44 109 ASP A N 1
ATOM 877 C CA . ASP A 1 109 ? 6.619 -1.733 -6.363 1.00 86.44 109 ASP A CA 1
ATOM 878 C C . ASP A 1 109 ? 8.043 -2.192 -6.715 1.00 86.44 109 ASP A C 1
ATOM 880 O O . ASP A 1 109 ? 8.299 -3.381 -6.888 1.00 86.44 109 ASP A O 1
ATOM 884 N N . ASN A 1 110 ? 8.967 -1.237 -6.859 1.00 83.50 110 ASN A N 1
ATOM 885 C CA . ASN A 1 110 ? 10.364 -1.478 -7.198 1.00 83.50 110 ASN A CA 1
ATOM 886 C C . ASN A 1 110 ? 11.267 -0.522 -6.402 1.00 83.50 110 ASN A C 1
ATOM 888 O O . ASN A 1 110 ? 11.725 0.483 -6.960 1.00 83.50 110 ASN A O 1
ATOM 892 N N . PRO A 1 111 ? 11.484 -0.783 -5.101 1.00 80.44 111 PRO A N 1
ATOM 893 C CA . PRO A 1 111 ? 12.373 0.040 -4.297 1.00 80.44 111 PRO A CA 1
ATOM 894 C C . PRO A 1 111 ? 13.782 0.042 -4.900 1.00 80.44 111 PRO A C 1
ATOM 896 O O . PRO A 1 111 ? 14.221 -0.938 -5.504 1.00 80.44 111 PRO A O 1
ATOM 899 N N . GLN A 1 112 ? 14.465 1.178 -4.784 1.00 78.62 112 GLN A N 1
ATOM 900 C CA . GLN A 1 112 ? 15.861 1.329 -5.186 1.00 78.62 112 GLN A CA 1
ATOM 901 C C . GLN A 1 112 ? 16.686 1.606 -3.939 1.00 78.62 112 GLN A C 1
ATOM 903 O O . GLN A 1 112 ? 16.320 2.556 -3.242 1.00 78.62 112 GLN A O 1
ATOM 908 N N . PRO A 1 113 ? 17.730 0.811 -3.644 1.00 80.81 113 PRO A N 1
ATOM 909 C CA . PRO A 1 113 ? 18.189 -0.369 -4.366 1.00 80.81 113 PRO A CA 1
ATOM 910 C C . PRO A 1 113 ? 17.193 -1.538 -4.228 1.00 80.81 113 PRO A C 1
ATOM 912 O O . PRO A 1 113 ? 16.347 -1.535 -3.324 1.00 80.81 113 PRO A O 1
ATOM 915 N N . PRO A 1 114 ? 17.260 -2.525 -5.138 1.00 84.38 114 PRO A N 1
ATOM 916 C CA . PRO A 1 114 ? 16.425 -3.716 -5.064 1.00 84.38 114 PRO A CA 1
ATOM 917 C C . PRO A 1 114 ? 16.612 -4.463 -3.739 1.00 84.38 114 PRO A C 1
ATOM 919 O O . PRO A 1 114 ? 17.725 -4.600 -3.233 1.00 84.38 114 PRO A O 1
ATOM 922 N N . VAL A 1 115 ? 15.516 -4.989 -3.196 1.00 86.94 115 VAL A N 1
ATOM 923 C CA . VAL A 1 115 ? 15.554 -5.809 -1.980 1.00 86.94 115 VAL A CA 1
ATOM 924 C C . VAL A 1 115 ? 16.116 -7.187 -2.317 1.00 86.94 115 VAL A C 1
ATOM 926 O O . VAL A 1 115 ? 15.670 -7.825 -3.271 1.00 86.94 115 VAL A O 1
ATOM 929 N N . LYS A 1 116 ? 17.074 -7.657 -1.515 1.00 87.75 116 LYS A N 1
ATOM 930 C CA . LYS A 1 116 ? 17.613 -9.016 -1.632 1.00 87.75 116 LYS A CA 1
ATOM 931 C C . LYS A 1 116 ? 16.550 -10.061 -1.279 1.00 87.75 116 LYS A C 1
ATOM 933 O O . LYS A 1 116 ? 15.702 -9.819 -0.420 1.00 87.75 116 LYS A O 1
ATOM 938 N N . GLN A 1 117 ? 16.611 -11.229 -1.916 1.00 87.94 117 GLN A N 1
ATOM 939 C CA . GLN A 1 117 ? 15.593 -12.277 -1.782 1.00 87.94 117 GLN A CA 1
ATOM 940 C C . GLN A 1 117 ? 15.362 -12.687 -0.318 1.00 87.94 117 GLN A C 1
ATOM 942 O O . GLN A 1 117 ? 14.221 -12.846 0.109 1.00 87.94 117 GLN A O 1
ATOM 947 N N . GLU A 1 118 ? 16.431 -12.795 0.470 1.00 88.44 118 GLU A N 1
ATOM 948 C CA . GLU A 1 118 ? 16.404 -13.178 1.883 1.00 88.44 118 GLU A CA 1
ATOM 949 C C . GLU A 1 118 ? 15.701 -12.159 2.796 1.00 88.44 118 GLU A C 1
ATOM 951 O O . GLU A 1 118 ? 15.337 -12.493 3.918 1.00 88.44 118 GLU A O 1
ATOM 956 N N . ARG A 1 119 ? 15.466 -10.929 2.317 1.00 90.06 119 ARG A N 1
ATOM 957 C CA . ARG A 1 119 ? 14.792 -9.847 3.056 1.00 90.06 119 ARG A CA 1
ATOM 958 C C . ARG A 1 119 ? 13.337 -9.639 2.624 1.00 90.06 119 ARG A C 1
ATOM 960 O O . ARG A 1 119 ? 12.659 -8.778 3.183 1.00 90.06 119 ARG A O 1
ATOM 967 N N . LEU A 1 120 ? 12.839 -10.389 1.635 1.00 90.81 120 LEU A N 1
ATOM 968 C CA . LEU A 1 120 ? 11.479 -10.196 1.115 1.00 90.81 120 LEU A CA 1
ATOM 969 C C . LEU A 1 120 ? 10.393 -10.505 2.150 1.00 90.81 120 LEU A C 1
ATOM 971 O O . LEU A 1 120 ? 9.423 -9.755 2.229 1.00 90.81 120 LEU A O 1
ATOM 975 N N . ALA A 1 121 ? 10.574 -11.537 2.979 1.00 92.00 121 ALA A N 1
ATOM 976 C CA . ALA A 1 121 ? 9.642 -11.856 4.065 1.00 92.00 121 ALA A CA 1
ATOM 977 C C . ALA A 1 121 ? 9.470 -10.669 5.033 1.00 92.00 121 ALA A C 1
ATOM 979 O O . ALA A 1 121 ? 8.352 -10.269 5.356 1.00 92.00 121 ALA A O 1
ATOM 980 N N . GLU A 1 122 ? 10.575 -10.017 5.412 1.00 92.69 122 GLU A N 1
ATOM 981 C CA . GLU A 1 122 ? 10.553 -8.824 6.268 1.00 92.69 122 GLU A CA 1
ATOM 982 C C . GLU A 1 122 ? 9.846 -7.643 5.588 1.00 92.69 122 GLU A C 1
ATOM 984 O O . GLU A 1 122 ? 9.073 -6.932 6.231 1.00 92.69 122 GLU A O 1
ATOM 989 N N . VAL A 1 123 ? 10.042 -7.459 4.277 1.00 92.94 123 VAL A N 1
ATOM 990 C CA . VAL A 1 123 ? 9.309 -6.448 3.499 1.00 92.94 123 VAL A CA 1
ATOM 991 C C . VAL A 1 123 ? 7.810 -6.712 3.516 1.00 92.94 123 VAL A C 1
ATOM 993 O O . VAL A 1 123 ? 7.030 -5.790 3.757 1.00 92.94 123 VAL A O 1
ATOM 996 N N . TYR A 1 124 ? 7.394 -7.952 3.270 1.00 94.62 124 TYR A N 1
ATOM 997 C CA . TYR A 1 124 ? 5.985 -8.333 3.293 1.00 94.62 124 TYR A CA 1
ATOM 998 C C . TYR A 1 124 ? 5.373 -8.108 4.674 1.00 94.62 124 TYR A C 1
ATOM 1000 O O . TYR A 1 124 ? 4.316 -7.480 4.775 1.00 94.62 124 TYR A O 1
ATOM 1008 N N . GLN A 1 125 ? 6.078 -8.489 5.738 1.00 94.12 125 GLN A N 1
ATOM 1009 C CA . GLN A 1 125 ? 5.638 -8.223 7.102 1.00 94.12 125 GLN A CA 1
ATOM 1010 C C . GLN A 1 125 ? 5.514 -6.720 7.383 1.00 94.12 125 GLN A C 1
ATOM 1012 O O . GLN A 1 125 ? 4.519 -6.269 7.945 1.00 94.12 125 GLN A O 1
ATOM 1017 N N . MET A 1 126 ? 6.479 -5.909 6.948 1.00 94.00 126 MET A N 1
ATOM 1018 C CA . MET A 1 126 ? 6.405 -4.461 7.126 1.00 94.00 126 MET A CA 1
ATOM 1019 C C . MET A 1 126 ? 5.247 -3.831 6.353 1.00 94.00 126 MET A C 1
ATOM 1021 O O . MET A 1 126 ? 4.580 -2.949 6.886 1.00 94.00 126 MET A O 1
ATOM 1025 N N . ARG A 1 127 ? 4.949 -4.295 5.135 1.00 95.62 127 ARG A N 1
ATOM 1026 C CA . ARG A 1 127 ? 3.761 -3.848 4.389 1.00 95.62 127 ARG A CA 1
ATOM 1027 C C . ARG A 1 127 ? 2.465 -4.244 5.088 1.00 95.62 127 ARG A C 1
ATOM 1029 O O . ARG A 1 127 ? 1.529 -3.451 5.119 1.00 95.62 127 ARG A O 1
ATOM 1036 N N . ALA A 1 128 ? 2.414 -5.432 5.686 1.00 95.69 128 ALA A N 1
ATOM 1037 C CA . ALA A 1 128 ? 1.290 -5.839 6.523 1.00 95.69 128 ALA A CA 1
ATOM 1038 C C . ALA A 1 128 ? 1.104 -4.873 7.701 1.00 95.69 128 ALA A C 1
ATOM 1040 O O . ALA A 1 128 ? -0.015 -4.441 7.974 1.00 95.69 128 ALA A O 1
ATOM 1041 N N . ASN A 1 129 ? 2.205 -4.475 8.342 1.00 95.56 129 ASN A N 1
ATOM 1042 C CA . ASN A 1 129 ? 2.184 -3.525 9.448 1.00 95.56 129 ASN A CA 1
ATOM 1043 C C . ASN A 1 129 ? 1.741 -2.123 8.989 1.00 95.56 129 ASN A C 1
ATOM 1045 O O . ASN A 1 129 ? 0.987 -1.474 9.708 1.00 95.56 129 ASN A O 1
ATOM 1049 N N . VAL A 1 130 ? 2.120 -1.675 7.782 1.00 96.81 130 VAL A N 1
ATOM 1050 C CA . VAL A 1 130 ? 1.583 -0.435 7.180 1.00 96.81 130 VAL A CA 1
ATOM 1051 C C . VAL A 1 130 ? 0.062 -0.519 7.053 1.00 96.81 130 VAL A C 1
ATOM 1053 O O . VAL A 1 130 ? -0.643 0.406 7.446 1.00 96.81 130 VAL A O 1
ATOM 1056 N N . LEU A 1 131 ? -0.469 -1.631 6.539 1.00 97.25 131 LEU A N 1
ATOM 1057 C CA . LEU A 1 131 ? -1.917 -1.814 6.418 1.00 97.25 131 LEU A CA 1
ATOM 1058 C C . LEU A 1 131 ? -2.611 -1.867 7.789 1.00 97.25 131 LEU A C 1
ATOM 1060 O O . LEU A 1 131 ? -3.686 -1.297 7.952 1.00 97.25 131 LEU A O 1
ATOM 1064 N N . GLN A 1 132 ? -2.008 -2.504 8.793 1.00 96.88 132 GLN A N 1
ATOM 1065 C CA . GLN A 1 132 ? -2.532 -2.501 10.163 1.00 96.88 132 GLN A CA 1
ATOM 1066 C C . GLN A 1 132 ? -2.560 -1.092 10.763 1.00 96.88 132 GLN A C 1
ATOM 1068 O O . GLN A 1 132 ? -3.586 -0.687 11.308 1.00 96.88 132 GLN A O 1
ATOM 1073 N N . TYR A 1 133 ? -1.482 -0.328 10.586 1.00 97.06 133 TYR A N 1
ATOM 1074 C CA . TYR A 1 133 ? -1.401 1.071 10.996 1.00 97.06 133 TYR A CA 1
ATOM 1075 C C . TYR A 1 133 ? -2.497 1.916 10.335 1.00 97.06 133 TYR A C 1
ATOM 1077 O O . TYR A 1 133 ? -3.253 2.604 11.018 1.00 97.06 133 TYR A O 1
ATOM 1085 N N . LEU A 1 134 ? -2.657 1.799 9.012 1.00 97.88 134 LEU A N 1
ATOM 1086 C CA . LEU A 1 134 ? -3.730 2.478 8.282 1.00 97.88 134 LEU A CA 1
ATOM 1087 C C . LEU A 1 134 ? -5.112 2.076 8.808 1.00 97.88 134 LEU A C 1
ATOM 1089 O O . LEU A 1 134 ? -5.983 2.927 8.971 1.00 97.88 134 LEU A O 1
ATOM 1093 N N . SER A 1 135 ? -5.320 0.794 9.112 1.00 97.81 135 SER A N 1
ATOM 1094 C CA . SER A 1 135 ? -6.568 0.329 9.716 1.00 97.81 135 SER A CA 1
ATOM 1095 C C . SER A 1 135 ? -6.830 0.994 11.064 1.00 97.81 135 SER A C 1
ATOM 1097 O O . SER A 1 135 ? -7.957 1.422 11.324 1.00 97.81 135 SER A O 1
ATOM 1099 N N . GLU A 1 136 ? -5.818 1.078 11.922 1.00 97.50 136 GLU A N 1
ATOM 1100 C CA . GLU A 1 136 ? -5.935 1.697 13.236 1.00 97.50 136 GLU A CA 1
ATOM 1101 C C . GLU A 1 136 ? -6.265 3.185 13.122 1.00 97.50 136 GLU A C 1
ATOM 1103 O O . GLU A 1 136 ? -7.261 3.622 13.698 1.00 97.50 136 GLU A O 1
ATOM 1108 N N . CYS A 1 137 ? -5.525 3.938 12.306 1.00 97.50 137 CYS A N 1
ATOM 1109 C CA . CYS A 1 137 ? -5.766 5.368 12.114 1.00 97.50 137 CYS A CA 1
ATOM 1110 C C . CYS A 1 137 ? -7.140 5.667 11.507 1.00 97.50 137 CYS A C 1
ATOM 1112 O O . CYS A 1 137 ? -7.813 6.595 11.948 1.00 97.50 137 CYS A O 1
ATOM 1114 N N . LEU A 1 138 ? -7.568 4.889 10.508 1.00 96.75 138 LEU A N 1
ATOM 1115 C CA . LEU A 1 138 ? -8.770 5.197 9.728 1.00 96.75 138 LEU A CA 1
ATOM 1116 C C . LEU A 1 138 ? -10.052 4.577 10.293 1.00 96.75 138 LEU A C 1
ATOM 1118 O O . LEU A 1 138 ? -11.150 5.030 9.976 1.00 96.75 138 LEU A O 1
ATOM 1122 N N . THR A 1 139 ? -9.945 3.513 11.093 1.00 96.00 139 THR A N 1
ATOM 1123 C CA . THR A 1 139 ? -11.114 2.777 11.616 1.00 96.00 139 THR A CA 1
ATOM 1124 C C . THR A 1 139 ? -11.134 2.658 13.141 1.00 96.00 139 THR A C 1
ATOM 1126 O O . THR A 1 139 ? -12.064 2.068 13.702 1.00 96.00 139 THR A O 1
ATOM 1129 N N . GLY A 1 140 ? -10.103 3.175 13.816 1.00 95.00 140 GLY A N 1
ATOM 1130 C CA . GLY A 1 140 ? -9.908 3.066 15.260 1.00 95.00 140 GLY A CA 1
ATOM 1131 C C . GLY A 1 140 ? -9.558 1.655 15.739 1.00 95.00 140 GLY A C 1
ATOM 1132 O O . GLY A 1 140 ? -9.612 1.395 16.938 1.00 95.00 140 GLY A O 1
ATOM 1133 N N . ARG A 1 141 ? -9.279 0.704 14.831 1.00 93.50 141 ARG A N 1
ATOM 1134 C CA . ARG A 1 141 ? -8.901 -0.679 15.170 1.00 93.50 141 ARG A CA 1
ATOM 1135 C C . ARG A 1 141 ? -7.892 -1.243 14.178 1.00 93.50 141 ARG A C 1
ATOM 1137 O O . ARG A 1 141 ? -8.065 -1.078 12.974 1.00 93.50 141 ARG A O 1
ATOM 1144 N N . SER A 1 142 ? -6.923 -2.007 14.670 1.00 93.44 142 SER A N 1
ATOM 1145 C CA . SER A 1 142 ? -6.005 -2.787 13.831 1.00 93.44 142 SER A CA 1
ATOM 1146 C C . SER A 1 142 ? -6.708 -4.045 13.299 1.00 93.44 142 SER A C 1
ATOM 1148 O O . SER A 1 142 ? -6.685 -5.105 13.916 1.00 93.44 142 SER A O 1
ATOM 1150 N N . SER A 1 143 ? -7.448 -3.917 12.191 1.00 94.75 143 SER A N 1
ATOM 1151 C CA . SER A 1 143 ? -8.226 -5.009 11.598 1.00 94.75 143 SER A CA 1
ATOM 1152 C C . SER A 1 143 ? -8.280 -4.896 10.079 1.00 94.75 143 SER A C 1
ATOM 1154 O O . SER A 1 143 ? -8.976 -4.053 9.513 1.00 94.75 143 SER A O 1
ATOM 1156 N N . MET A 1 144 ? -7.617 -5.833 9.404 1.00 94.94 144 MET A N 1
ATOM 1157 C CA . MET A 1 144 ? -7.579 -5.877 7.943 1.00 94.94 144 MET A CA 1
ATOM 1158 C C . MET A 1 144 ? -8.983 -5.949 7.319 1.00 94.94 144 MET A C 1
ATOM 1160 O O . MET A 1 144 ? -9.270 -5.261 6.342 1.00 94.94 144 MET A O 1
ATOM 1164 N N . ASN A 1 145 ? -9.889 -6.708 7.944 1.00 94.81 145 ASN A N 1
ATOM 1165 C CA . ASN A 1 145 ? -11.303 -6.788 7.576 1.00 94.81 145 ASN A CA 1
ATOM 1166 C C . ASN A 1 145 ? -11.976 -5.410 7.536 1.00 94.81 145 ASN A C 1
ATOM 1168 O O . ASN A 1 145 ? -12.694 -5.080 6.588 1.00 94.81 145 ASN A O 1
ATOM 1172 N N . LYS A 1 146 ? -11.733 -4.576 8.551 1.00 95.88 146 LYS A N 1
ATOM 1173 C CA . LYS A 1 146 ? -12.290 -3.222 8.600 1.00 95.88 146 LYS A CA 1
ATOM 1174 C C . LYS A 1 146 ? -11.688 -2.315 7.541 1.00 95.88 146 LYS A C 1
ATOM 1176 O O . LYS A 1 146 ? -12.438 -1.570 6.914 1.00 95.88 146 LYS A O 1
ATOM 1181 N N . LEU A 1 147 ? -10.381 -2.406 7.305 1.00 97.25 147 LEU A N 1
ATOM 1182 C CA . LEU A 1 147 ? -9.727 -1.622 6.262 1.00 97.25 147 LEU A CA 1
ATOM 1183 C C . LEU A 1 147 ? -10.243 -1.990 4.864 1.00 97.25 147 LEU A C 1
ATOM 1185 O O . LEU A 1 147 ? -10.549 -1.099 4.077 1.00 97.25 147 LEU A O 1
ATOM 1189 N N . VAL A 1 148 ? -10.423 -3.283 4.572 1.00 97.12 148 VAL A N 1
ATOM 1190 C CA . VAL A 1 148 ? -11.022 -3.750 3.310 1.00 97.12 148 VAL A CA 1
ATOM 1191 C C . VAL A 1 148 ? -12.447 -3.221 3.150 1.00 97.12 148 VAL A C 1
ATOM 1193 O O . VAL A 1 148 ? -12.781 -2.698 2.088 1.00 97.12 148 VAL A O 1
ATOM 1196 N N . ARG A 1 149 ? -13.284 -3.282 4.196 1.00 96.06 149 ARG A N 1
ATOM 1197 C CA . ARG A 1 149 ? -14.649 -2.722 4.155 1.00 96.06 149 ARG A CA 1
ATOM 1198 C C . ARG A 1 149 ? -14.646 -1.209 3.941 1.00 96.06 149 ARG A C 1
ATOM 1200 O O . ARG A 1 149 ? -15.419 -0.714 3.126 1.00 96.06 149 ARG A O 1
ATOM 1207 N N . LEU A 1 150 ? -13.769 -0.477 4.633 1.00 96.44 150 LEU A N 1
ATOM 1208 C CA . LEU A 1 150 ? -13.595 0.964 4.435 1.00 96.44 150 LEU A CA 1
ATOM 1209 C C . LEU A 1 150 ? -13.220 1.262 2.978 1.00 96.44 150 LEU A C 1
ATOM 1211 O O . LEU A 1 150 ? -13.834 2.125 2.349 1.00 96.44 150 LEU A O 1
ATOM 1215 N N . ALA A 1 151 ? -12.251 0.518 2.442 1.00 96.62 151 ALA A N 1
ATOM 1216 C CA . ALA A 1 151 ? -11.787 0.661 1.074 1.00 96.62 151 ALA A CA 1
ATOM 1217 C C . ALA A 1 151 ? -12.909 0.392 0.069 1.00 96.62 151 ALA A C 1
ATOM 1219 O O . ALA A 1 151 ? -13.129 1.197 -0.832 1.00 96.62 151 ALA A O 1
ATOM 1220 N N . HIS A 1 152 ? -13.652 -0.699 0.251 1.00 95.19 152 HIS A N 1
ATOM 1221 C CA . HIS A 1 152 ? -14.751 -1.084 -0.625 1.00 95.19 152 HIS A CA 1
ATOM 1222 C C . HIS A 1 152 ? -15.889 -0.054 -0.618 1.00 95.19 152 HIS A C 1
ATOM 1224 O O . HIS A 1 152 ? -16.388 0.321 -1.673 1.00 95.19 152 HIS A O 1
ATOM 1230 N N . ASN A 1 153 ? -16.271 0.444 0.558 1.00 94.06 153 ASN A N 1
ATOM 1231 C CA . ASN A 1 153 ? -17.450 1.299 0.694 1.00 94.06 153 ASN A CA 1
ATOM 1232 C C . ASN A 1 153 ? -17.169 2.771 0.357 1.00 94.06 153 ASN A C 1
ATOM 1234 O O . ASN A 1 153 ? -18.050 3.457 -0.154 1.00 94.06 153 ASN A O 1
ATOM 1238 N N . ASN A 1 154 ? -15.958 3.268 0.636 1.00 93.00 154 ASN A N 1
ATOM 1239 C CA . ASN A 1 154 ? -15.673 4.708 0.580 1.00 93.00 154 ASN A CA 1
ATOM 1240 C C . ASN A 1 154 ? -14.642 5.102 -0.477 1.00 93.00 154 ASN A C 1
ATOM 1242 O O . ASN A 1 154 ? -14.764 6.176 -1.068 1.00 93.00 154 ASN A O 1
ATOM 1246 N N . ILE A 1 155 ? -13.643 4.251 -0.719 1.00 92.75 155 ILE A N 1
ATOM 1247 C CA . ILE A 1 155 ? -12.464 4.590 -1.533 1.00 92.75 155 ILE A CA 1
ATOM 1248 C C . ILE A 1 155 ? -12.566 4.005 -2.939 1.00 92.75 155 ILE A C 1
ATOM 1250 O O . ILE A 1 155 ? -12.164 4.647 -3.903 1.00 92.75 155 ILE A O 1
ATOM 1254 N N . ALA A 1 156 ? -13.153 2.818 -3.083 1.00 90.56 156 ALA A N 1
ATOM 1255 C CA . ALA A 1 156 ? -13.318 2.101 -4.344 1.00 90.56 156 ALA A CA 1
ATOM 1256 C C . ALA A 1 156 ? -13.930 2.971 -5.452 1.00 90.56 156 ALA A C 1
ATOM 1258 O O . ALA A 1 156 ? -13.471 2.939 -6.590 1.00 90.56 156 ALA A O 1
ATOM 1259 N N . ARG A 1 157 ? -14.910 3.809 -5.098 1.00 89.38 157 ARG A N 1
ATOM 1260 C CA . ARG A 1 157 ? -15.567 4.760 -6.010 1.00 89.38 157 ARG A CA 1
ATOM 1261 C C . ARG A 1 157 ? -14.629 5.812 -6.616 1.00 89.38 157 ARG A C 1
ATOM 1263 O O . ARG A 1 157 ? -14.967 6.393 -7.638 1.00 89.38 157 ARG A O 1
ATOM 1270 N N . MET A 1 158 ? -13.479 6.066 -5.991 1.00 89.88 158 MET A N 1
ATOM 1271 C CA . MET A 1 158 ? -12.473 7.030 -6.452 1.00 89.88 158 MET A CA 1
ATOM 1272 C C . MET A 1 158 ? -11.438 6.390 -7.392 1.00 89.88 158 MET A C 1
ATOM 1274 O O . MET A 1 158 ? -10.615 7.092 -7.979 1.00 89.88 158 MET A O 1
ATOM 1278 N N . ILE A 1 159 ? -11.441 5.061 -7.536 1.00 89.31 159 ILE A N 1
ATOM 1279 C CA . ILE A 1 159 ? -10.526 4.353 -8.433 1.00 89.31 159 ILE A CA 1
ATOM 1280 C C . ILE A 1 159 ? -11.129 4.325 -9.846 1.00 89.31 159 ILE A C 1
ATOM 1282 O O . ILE A 1 159 ? -12.243 3.827 -10.017 1.00 89.31 159 ILE A O 1
ATOM 1286 N N . PRO A 1 160 ? -10.401 4.787 -10.883 1.00 87.25 160 PRO A N 1
ATOM 1287 C CA . PRO A 1 160 ? -10.891 4.732 -12.258 1.00 87.25 160 PRO A CA 1
ATOM 1288 C C . PRO A 1 160 ? -11.194 3.296 -12.689 1.00 87.25 160 PRO A C 1
ATOM 1290 O O . PRO A 1 160 ? -10.365 2.406 -12.469 1.00 87.25 160 PRO A O 1
ATOM 1293 N N . ARG A 1 161 ? -12.324 3.076 -13.373 1.00 83.25 161 ARG A N 1
ATOM 1294 C CA . ARG A 1 161 ? -12.800 1.730 -13.759 1.00 83.25 161 ARG A CA 1
ATOM 1295 C C . ARG A 1 161 ? -11.814 0.950 -14.629 1.00 83.25 161 ARG A C 1
ATOM 1297 O O . ARG A 1 161 ? -11.757 -0.269 -14.547 1.00 83.25 161 ARG A O 1
ATOM 1304 N N . ARG A 1 162 ? -11.023 1.650 -15.447 1.00 81.44 162 ARG A N 1
ATOM 1305 C CA . ARG A 1 162 ? -9.997 1.064 -16.330 1.00 81.44 162 ARG A CA 1
ATOM 1306 C C . ARG A 1 162 ? -8.631 0.888 -15.652 1.00 81.44 162 ARG A C 1
ATOM 1308 O O . ARG A 1 162 ? -7.630 0.707 -16.335 1.00 81.44 162 ARG A O 1
ATOM 1315 N N . SER A 1 163 ? -8.552 1.019 -14.328 1.00 85.06 163 SER A N 1
ATOM 1316 C CA . SER A 1 163 ? -7.288 0.844 -13.612 1.00 85.06 163 SER A CA 1
ATOM 1317 C C . SER A 1 163 ? -6.900 -0.629 -13.557 1.00 85.06 163 SER A C 1
ATOM 1319 O O . SER A 1 163 ? -7.674 -1.467 -13.102 1.00 85.06 163 SER A O 1
ATOM 1321 N N . GLU A 1 164 ? -5.670 -0.925 -13.962 1.00 88.25 164 GLU A N 1
ATOM 1322 C CA . GLU A 1 164 ? -5.126 -2.280 -13.993 1.00 88.25 164 GLU A CA 1
ATOM 1323 C C . GLU A 1 164 ? -4.042 -2.471 -12.931 1.00 88.25 164 GLU A C 1
ATOM 1325 O O . GLU A 1 164 ? -3.329 -1.531 -12.569 1.00 88.25 164 GLU A O 1
ATOM 1330 N N . ILE A 1 165 ? -3.905 -3.710 -12.459 1.00 91.81 165 ILE A N 1
ATOM 1331 C CA . ILE A 1 165 ? -2.784 -4.138 -11.623 1.00 91.81 165 ILE A CA 1
ATOM 1332 C C . ILE A 1 165 ? -1.714 -4.690 -12.562 1.00 91.81 165 ILE A C 1
ATOM 1334 O O . ILE A 1 165 ? -1.941 -5.663 -13.276 1.00 91.81 165 ILE A O 1
ATOM 1338 N N . LEU A 1 166 ? -0.544 -4.054 -12.571 1.00 88.94 166 LEU A N 1
ATOM 1339 C CA . LEU A 1 166 ? 0.579 -4.488 -13.400 1.00 88.94 166 LEU A CA 1
ATOM 1340 C C . LEU A 1 166 ? 1.218 -5.759 -12.828 1.00 88.94 166 LEU A C 1
ATOM 1342 O O . LEU A 1 166 ? 1.239 -5.953 -11.613 1.0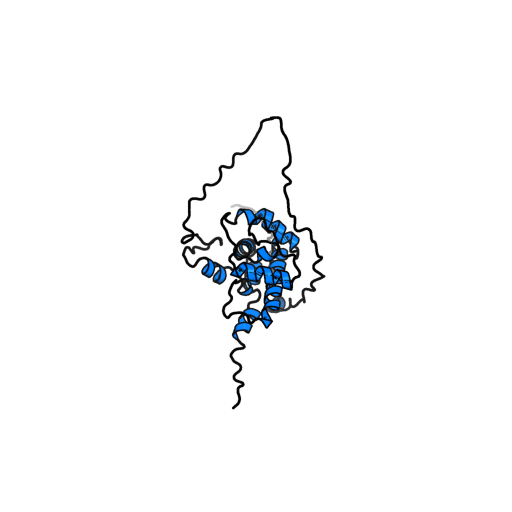0 88.94 166 LEU A O 1
ATOM 1346 N N . SER A 1 167 ? 1.848 -6.570 -13.684 1.00 88.12 167 SER A N 1
ATOM 1347 C CA . SER A 1 167 ? 2.457 -7.854 -13.293 1.00 88.12 167 SER A CA 1
ATOM 1348 C C . SER A 1 167 ? 3.430 -7.738 -12.117 1.00 88.12 167 SER A C 1
ATOM 1350 O O . SER A 1 167 ? 3.466 -8.609 -11.257 1.00 88.12 167 SER A O 1
ATOM 1352 N N . LYS A 1 168 ? 4.186 -6.635 -12.026 1.00 88.19 168 LYS A N 1
ATOM 1353 C CA . LYS A 1 168 ? 5.092 -6.393 -10.891 1.00 88.19 168 LYS A CA 1
ATOM 1354 C C . LYS A 1 168 ? 4.341 -6.278 -9.564 1.00 88.19 168 LYS A C 1
ATOM 1356 O O . LYS A 1 168 ? 4.753 -6.897 -8.592 1.00 88.19 168 LYS A O 1
ATOM 1361 N N . ALA A 1 169 ? 3.237 -5.532 -9.534 1.00 91.06 169 ALA A N 1
ATOM 1362 C CA . ALA A 1 169 ? 2.405 -5.404 -8.342 1.00 91.06 169 ALA A CA 1
ATO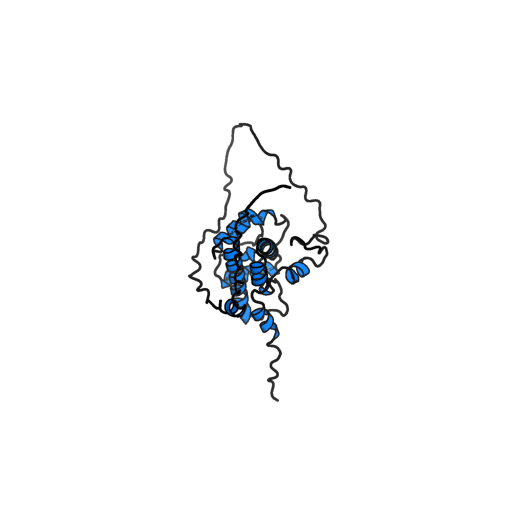M 1363 C C . ALA A 1 169 ? 1.716 -6.736 -8.000 1.00 91.06 169 ALA A C 1
ATOM 1365 O O . ALA A 1 169 ? 1.629 -7.081 -6.827 1.00 91.06 169 ALA A O 1
ATOM 1366 N N . MET A 1 170 ? 1.306 -7.523 -9.006 1.00 94.06 170 MET A N 1
ATOM 1367 C CA . MET A 1 170 ? 0.751 -8.868 -8.784 1.00 94.06 170 MET A CA 1
ATOM 1368 C C . MET A 1 170 ? 1.745 -9.788 -8.067 1.00 94.06 170 MET A C 1
ATOM 1370 O O . MET A 1 170 ? 1.381 -10.385 -7.064 1.00 94.06 170 MET A O 1
ATOM 1374 N N . ILE A 1 171 ? 3.012 -9.826 -8.498 1.00 93.00 171 ILE A N 1
ATOM 1375 C CA . ILE A 1 171 ? 4.063 -10.624 -7.833 1.00 93.00 171 ILE A CA 1
ATOM 1376 C C . ILE A 1 171 ? 4.202 -10.229 -6.354 1.00 93.00 171 ILE A C 1
ATOM 1378 O O . ILE A 1 171 ? 4.352 -11.080 -5.480 1.00 93.00 171 ILE A O 1
ATOM 1382 N N . GLN A 1 172 ? 4.125 -8.930 -6.049 1.00 93.38 172 GLN A N 1
ATOM 1383 C CA . GLN A 1 172 ? 4.187 -8.445 -4.669 1.00 93.38 172 GLN A CA 1
ATOM 1384 C C . GLN A 1 172 ? 2.956 -8.855 -3.847 1.00 93.38 172 GLN A C 1
ATOM 1386 O O . GLN A 1 172 ? 3.092 -9.173 -2.668 1.00 93.38 172 GLN A O 1
ATOM 1391 N N . MET A 1 173 ? 1.768 -8.856 -4.457 1.00 96.50 173 MET A N 1
ATOM 1392 C CA . MET A 1 173 ? 0.525 -9.309 -3.826 1.00 96.50 173 MET A CA 1
ATOM 1393 C C . MET A 1 173 ? 0.543 -10.815 -3.550 1.00 96.50 173 MET A C 1
ATOM 1395 O O . MET A 1 173 ? 0.146 -11.231 -2.465 1.00 96.50 173 MET A O 1
ATOM 1399 N N . GLU A 1 174 ? 1.046 -11.617 -4.491 1.00 96.19 174 GLU A N 1
ATOM 1400 C CA . GLU A 1 174 ? 1.206 -13.067 -4.331 1.00 96.19 174 GLU A CA 1
ATOM 1401 C C . GLU A 1 174 ? 2.168 -13.404 -3.195 1.00 96.19 174 GLU A C 1
ATOM 1403 O O . GLU A 1 174 ? 1.817 -14.200 -2.325 1.00 96.19 174 GLU A O 1
ATOM 1408 N N . GLY A 1 175 ? 3.335 -12.751 -3.161 1.00 94.75 175 GLY A N 1
ATOM 1409 C CA . GLY A 1 175 ? 4.313 -12.940 -2.090 1.00 94.75 175 GLY A CA 1
ATOM 1410 C C . GLY A 1 175 ? 3.768 -12.544 -0.716 1.00 94.75 175 GLY A C 1
ATOM 1411 O O . GLY A 1 175 ? 3.982 -13.257 0.259 1.00 94.75 175 GLY A O 1
ATOM 1412 N N . LEU A 1 176 ? 2.977 -11.467 -0.640 1.00 95.50 176 LEU A N 1
ATOM 1413 C CA . LEU A 1 176 ? 2.301 -11.076 0.599 1.00 95.50 176 LEU A CA 1
ATOM 1414 C C . LEU A 1 176 ? 1.264 -12.121 1.043 1.00 95.50 176 LEU A C 1
ATOM 1416 O O . LEU A 1 176 ? 1.172 -12.422 2.231 1.00 95.50 176 LEU A O 1
ATOM 1420 N N . CYS A 1 177 ? 0.502 -12.691 0.102 1.00 96.75 177 CYS A N 1
ATOM 1421 C CA . CYS A 1 177 ? -0.416 -13.790 0.399 1.00 96.75 177 CYS A CA 1
ATOM 1422 C C . CYS A 1 177 ? 0.323 -15.033 0.914 1.00 96.75 177 CYS A C 1
ATOM 1424 O O . CYS A 1 177 ? -0.133 -15.641 1.880 1.00 96.75 177 CYS A O 1
ATOM 1426 N N . ASP A 1 178 ? 1.453 -15.397 0.303 1.00 96.19 178 ASP A N 1
ATOM 1427 C CA . ASP A 1 178 ? 2.264 -16.546 0.723 1.00 96.19 178 ASP A CA 1
ATOM 1428 C C . ASP A 1 178 ? 2.855 -16.373 2.121 1.00 96.19 178 ASP A C 1
ATOM 1430 O O . ASP A 1 178 ? 2.821 -17.310 2.929 1.00 96.19 178 ASP A O 1
ATOM 1434 N N . GLU A 1 179 ? 3.380 -15.181 2.404 1.00 95.75 179 GLU A N 1
ATOM 1435 C CA . GLU A 1 179 ? 3.991 -14.853 3.689 1.00 95.75 179 GLU A CA 1
ATOM 1436 C C . GLU A 1 179 ? 2.942 -14.858 4.805 1.00 95.75 179 GLU A C 1
ATOM 1438 O O . GLU A 1 179 ? 3.076 -15.573 5.796 1.00 95.75 179 GLU A O 1
ATOM 1443 N N . LEU A 1 180 ? 1.838 -14.131 4.605 1.00 94.38 180 LEU A N 1
ATOM 1444 C CA . LEU A 1 180 ? 0.803 -13.931 5.625 1.00 94.38 180 LEU A CA 1
ATOM 1445 C C . LEU A 1 180 ? -0.269 -15.026 5.647 1.00 94.38 180 LEU A C 1
ATOM 1447 O O . LEU A 1 180 ? -1.245 -14.916 6.389 1.00 94.38 180 LEU A O 1
ATOM 1451 N N . LYS A 1 181 ? -0.115 -16.065 4.818 1.00 95.06 181 LYS A N 1
ATOM 1452 C CA . LYS A 1 181 ? -1.080 -17.165 4.653 1.00 95.06 181 LYS A CA 1
ATOM 1453 C C . LYS A 1 181 ? -2.486 -16.684 4.285 1.00 95.06 181 LYS A C 1
ATOM 1455 O O . LYS A 1 181 ? -3.483 -17.294 4.665 1.00 95.06 181 LYS A O 1
ATOM 1460 N N . TRP A 1 182 ? -2.582 -15.598 3.520 1.00 94.19 182 TRP A N 1
ATOM 1461 C CA . TRP A 1 182 ? -3.861 -15.139 2.982 1.00 94.19 182 TRP A CA 1
ATOM 1462 C C . TRP A 1 182 ? -4.274 -15.972 1.773 1.00 94.19 182 TRP A C 1
ATOM 1464 O O . TRP A 1 182 ? -3.445 -16.398 0.968 1.00 94.19 182 TRP A O 1
ATOM 1474 N N . ARG A 1 183 ? -5.587 -16.150 1.603 1.00 93.50 183 ARG A N 1
ATOM 1475 C CA . ARG A 1 183 ? -6.143 -16.824 0.429 1.00 93.50 183 ARG A CA 1
ATOM 1476 C C . ARG A 1 183 ? -5.761 -16.066 -0.846 1.00 93.50 183 ARG A C 1
ATOM 1478 O O . ARG A 1 183 ? -6.029 -14.868 -0.971 1.00 93.50 183 ARG A O 1
ATOM 1485 N N . LYS A 1 184 ? -5.167 -16.783 -1.801 1.00 95.56 184 LYS A N 1
ATOM 1486 C CA . LYS A 1 184 ? -4.868 -16.259 -3.136 1.00 95.56 184 LYS A CA 1
ATOM 1487 C C . LYS A 1 184 ? -6.134 -16.271 -3.999 1.00 95.56 184 LYS A C 1
ATOM 1489 O O . LYS A 1 184 ? -6.771 -17.321 -4.095 1.00 95.56 184 LYS A O 1
ATOM 1494 N N . PRO A 1 185 ? -6.521 -15.140 -4.605 1.00 93.81 185 PRO A N 1
ATOM 1495 C CA . PRO A 1 185 ? -7.544 -15.126 -5.639 1.00 93.81 185 PRO A CA 1
ATOM 1496 C C . PRO A 1 185 ? -6.968 -15.639 -6.968 1.00 93.81 185 PRO A C 1
ATOM 1498 O O . PRO A 1 185 ? -5.771 -15.508 -7.214 1.00 93.81 185 PRO A O 1
ATOM 1501 N N . ASP A 1 186 ? -7.828 -16.132 -7.861 1.00 92.75 186 ASP A N 1
ATOM 1502 C CA . ASP A 1 186 ? -7.416 -16.551 -9.215 1.00 92.75 186 ASP A CA 1
ATOM 1503 C C . ASP A 1 186 ? -6.895 -15.374 -10.050 1.00 92.75 186 ASP A C 1
ATOM 1505 O O . ASP A 1 186 ? -6.052 -15.522 -10.935 1.00 92.75 186 ASP A O 1
ATOM 1509 N N . ARG A 1 187 ? -7.416 -14.176 -9.770 1.00 92.19 187 ARG A N 1
ATOM 1510 C CA . ARG A 1 187 ? -7.006 -12.930 -10.407 1.00 92.1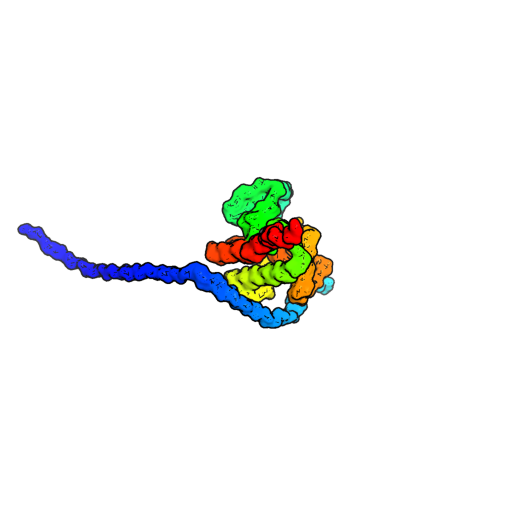9 187 ARG A CA 1
ATOM 1511 C C . ARG A 1 187 ? -7.110 -11.778 -9.422 1.00 92.19 187 ARG A C 1
ATOM 1513 O O . ARG A 1 187 ? -8.158 -11.566 -8.822 1.00 92.19 187 ARG A O 1
ATOM 1520 N N . TYR A 1 188 ? -6.050 -10.981 -9.325 1.00 94.25 188 TYR A N 1
ATOM 1521 C CA . TYR A 1 188 ? -6.090 -9.717 -8.597 1.00 94.25 188 TYR A CA 1
ATOM 1522 C C . TYR A 1 188 ? -6.791 -8.637 -9.425 1.00 94.25 188 TYR A C 1
ATOM 1524 O O . TYR A 1 188 ? -6.442 -8.385 -10.581 1.00 94.25 188 TYR A O 1
ATOM 1532 N N . THR A 1 189 ? -7.758 -7.963 -8.809 1.00 93.88 189 THR A N 1
ATOM 1533 C CA . THR A 1 189 ? -8.464 -6.803 -9.363 1.00 93.88 189 THR A CA 1
ATOM 1534 C C . THR A 1 189 ? -8.505 -5.691 -8.328 1.00 93.88 189 THR A C 1
ATOM 1536 O O . THR A 1 189 ? -8.610 -5.962 -7.134 1.00 93.88 189 THR A O 1
ATOM 1539 N N . LEU A 1 190 ? -8.442 -4.431 -8.775 1.00 93.50 190 LEU A N 1
ATOM 1540 C CA . LEU A 1 190 ? -8.676 -3.297 -7.874 1.00 93.50 190 LEU A CA 1
ATOM 1541 C C . LEU A 1 190 ? -10.143 -3.247 -7.446 1.00 93.50 190 LEU A C 1
ATOM 1543 O O . LEU A 1 190 ? -10.429 -2.949 -6.296 1.00 93.50 190 LEU A O 1
ATOM 1547 N N . LEU A 1 191 ? -11.061 -3.565 -8.362 1.00 92.00 191 LEU A N 1
ATOM 1548 C CA . LEU A 1 191 ? -12.500 -3.576 -8.128 1.00 92.00 191 LEU A CA 1
ATOM 1549 C C . LEU A 1 191 ? -13.127 -4.835 -8.756 1.00 92.00 191 LEU A C 1
ATOM 1551 O O . LEU A 1 191 ? -12.872 -5.083 -9.935 1.00 92.00 191 LEU A O 1
ATOM 1555 N N . PRO A 1 192 ? -13.952 -5.602 -8.017 1.00 92.00 192 PRO A N 1
ATOM 1556 C CA . PRO A 1 192 ? -14.090 -5.560 -6.559 1.00 92.00 192 PRO A CA 1
ATOM 1557 C C . PRO A 1 192 ? -12.764 -5.918 -5.859 1.00 92.00 192 PRO A C 1
ATOM 1559 O O . PRO A 1 192 ? -11.856 -6.485 -6.471 1.00 92.00 192 PRO A O 1
ATOM 1562 N N . ILE A 1 193 ? -12.647 -5.572 -4.574 1.00 94.19 193 ILE A N 1
ATOM 1563 C CA . ILE A 1 193 ? -11.489 -5.951 -3.752 1.00 94.19 193 ILE A CA 1
ATOM 1564 C C . ILE A 1 193 ? -11.623 -7.433 -3.405 1.00 94.19 193 ILE A C 1
ATOM 1566 O O . ILE A 1 193 ? -12.457 -7.802 -2.585 1.00 94.19 193 ILE A O 1
ATOM 1570 N N . VAL A 1 194 ? -10.804 -8.267 -4.038 1.00 92.25 194 VAL A N 1
ATOM 1571 C CA . VAL A 1 194 ? -10.851 -9.735 -3.904 1.00 92.25 194 VAL A CA 1
ATOM 1572 C C . VAL A 1 194 ? -9.927 -10.290 -2.816 1.00 92.25 194 VAL A C 1
ATOM 1574 O O . VAL A 1 194 ? -10.017 -11.462 -2.470 1.00 92.25 194 VAL A O 1
ATOM 1577 N N . SER A 1 195 ? -9.006 -9.474 -2.299 1.00 94.69 195 SER A N 1
ATOM 1578 C CA . SER A 1 195 ? -8.056 -9.872 -1.256 1.00 94.69 195 SER A CA 1
ATOM 1579 C C . SER A 1 195 ? -7.476 -8.640 -0.551 1.00 94.69 195 SER A C 1
ATOM 1581 O O . SER A 1 195 ? -7.292 -7.607 -1.206 1.00 94.69 195 SER A O 1
ATOM 1583 N N . PRO A 1 196 ? -7.124 -8.721 0.747 1.00 95.62 196 PRO A N 1
ATOM 1584 C CA . PRO A 1 196 ? -6.474 -7.619 1.451 1.00 95.62 196 PRO A CA 1
ATOM 1585 C C . PRO A 1 196 ? -5.147 -7.167 0.845 1.00 95.62 196 PRO A C 1
ATOM 1587 O O . PRO A 1 196 ? -4.805 -5.990 0.930 1.00 95.62 196 PRO A O 1
ATOM 1590 N N . CYS A 1 197 ? -4.401 -8.060 0.188 1.00 96.62 197 CYS A N 1
ATOM 1591 C CA . CYS A 1 197 ? -3.127 -7.690 -0.430 1.00 96.62 197 CYS A CA 1
ATOM 1592 C C . CYS A 1 197 ? -3.296 -6.674 -1.562 1.00 96.62 197 CYS A C 1
ATOM 1594 O O . CYS A 1 197 ? -2.367 -5.923 -1.832 1.00 96.62 197 CYS A O 1
ATOM 1596 N N . VAL A 1 198 ? -4.479 -6.582 -2.183 1.00 96.75 198 VAL A N 1
ATOM 1597 C CA . VAL A 1 198 ? -4.779 -5.556 -3.195 1.00 96.75 198 VAL A CA 1
ATOM 1598 C C . VAL A 1 198 ? -4.588 -4.153 -2.618 1.00 96.75 198 VAL A C 1
ATOM 1600 O O . VAL A 1 198 ? -4.199 -3.235 -3.341 1.00 96.75 198 VAL A O 1
ATOM 1603 N N . LEU A 1 199 ? -4.789 -3.987 -1.307 1.00 96.94 199 LEU A N 1
ATOM 1604 C CA . LEU A 1 199 ? -4.646 -2.705 -0.636 1.00 96.94 199 LEU A CA 1
ATOM 1605 C C . LEU A 1 199 ? -3.214 -2.169 -0.670 1.00 96.94 199 LEU A C 1
ATOM 1607 O O . LEU A 1 199 ? -3.061 -0.960 -0.548 1.00 96.94 199 LEU A O 1
ATOM 1611 N N . ILE A 1 200 ? -2.178 -2.990 -0.902 1.00 95.88 200 ILE A N 1
ATOM 1612 C CA . ILE A 1 200 ? -0.803 -2.478 -1.073 1.00 95.88 200 ILE A CA 1
ATOM 1613 C C . ILE A 1 200 ? -0.619 -1.698 -2.374 1.00 95.88 200 ILE A C 1
ATOM 1615 O O . ILE A 1 200 ? 0.376 -0.995 -2.528 1.00 95.88 200 ILE A O 1
ATOM 1619 N N . HIS A 1 201 ? -1.552 -1.824 -3.321 1.00 95.00 201 HIS A N 1
ATOM 1620 C CA . HIS A 1 201 ? -1.476 -1.107 -4.580 1.00 95.00 201 HIS A CA 1
ATOM 1621 C C . HIS A 1 201 ? -1.437 0.403 -4.333 1.00 95.00 201 HIS A C 1
ATOM 1623 O O . HIS A 1 201 ? -2.254 0.949 -3.587 1.00 95.00 201 HIS A O 1
ATOM 1629 N N . TRP A 1 202 ? -0.534 1.089 -5.034 1.00 92.38 202 TRP A N 1
ATOM 1630 C CA . TRP A 1 202 ? -0.243 2.509 -4.831 1.00 92.38 202 TRP A CA 1
ATOM 1631 C C . TRP A 1 202 ? -1.499 3.398 -4.818 1.00 92.38 202 TRP A C 1
ATOM 1633 O O . TRP A 1 202 ? -1.564 4.351 -4.050 1.00 92.38 202 TRP A O 1
ATOM 1643 N N . ARG A 1 203 ? -2.529 3.080 -5.622 1.00 92.06 203 ARG A N 1
ATOM 1644 C CA . ARG A 1 203 ? -3.797 3.841 -5.639 1.00 92.06 203 ARG A CA 1
ATOM 1645 C C . ARG A 1 203 ? -4.493 3.842 -4.285 1.00 92.06 203 ARG A C 1
ATOM 1647 O O . ARG A 1 203 ? -4.914 4.899 -3.836 1.00 92.06 203 ARG A O 1
ATOM 1654 N N . TYR A 1 204 ? -4.611 2.679 -3.649 1.00 95.25 204 TYR A N 1
ATOM 1655 C CA . TYR A 1 204 ? -5.209 2.591 -2.321 1.00 95.25 204 TYR A CA 1
ATOM 1656 C C . TYR A 1 204 ? -4.358 3.338 -1.307 1.00 95.25 204 TYR A C 1
ATOM 1658 O O . TYR A 1 204 ? -4.888 4.128 -0.540 1.00 95.25 204 TYR A O 1
ATOM 1666 N N . GLN A 1 205 ? -3.041 3.158 -1.371 1.00 95.69 205 GLN A N 1
ATOM 1667 C CA . GLN A 1 205 ? -2.101 3.805 -0.461 1.00 95.69 205 GLN A CA 1
ATOM 1668 C C . GLN A 1 205 ? -2.167 5.342 -0.519 1.00 95.69 205 GLN A C 1
ATOM 1670 O O . GLN A 1 205 ? -2.260 5.984 0.522 1.00 95.69 205 GLN A O 1
ATOM 1675 N N . VAL A 1 206 ? -2.217 5.934 -1.719 1.00 93.44 206 VAL A N 1
ATOM 1676 C CA . VAL A 1 206 ? -2.370 7.393 -1.896 1.00 93.44 206 VAL A CA 1
ATOM 1677 C C . VAL A 1 206 ? -3.729 7.894 -1.425 1.00 93.44 206 VAL A C 1
ATOM 1679 O O . VAL A 1 206 ? -3.843 8.997 -0.896 1.00 93.44 206 VAL A O 1
ATOM 1682 N N . LEU A 1 207 ? -4.788 7.125 -1.671 1.00 93.75 207 LEU A N 1
ATOM 1683 C CA . LEU A 1 207 ? -6.121 7.533 -1.248 1.00 93.75 207 LEU A CA 1
ATOM 1684 C C . LEU A 1 207 ? -6.241 7.453 0.272 1.00 93.75 207 LEU A C 1
ATOM 1686 O O . LEU A 1 207 ? -6.742 8.391 0.870 1.00 93.75 207 LEU A O 1
ATOM 1690 N N . PHE A 1 208 ? -5.720 6.402 0.910 1.00 95.81 208 PHE A N 1
ATOM 1691 C CA . PHE A 1 208 ? -5.680 6.297 2.367 1.00 95.81 208 PHE A CA 1
ATOM 1692 C C . PHE A 1 208 ? -4.893 7.438 3.014 1.00 95.81 208 PHE A C 1
ATOM 1694 O O . PHE A 1 208 ? -5.371 8.004 3.993 1.00 95.81 208 PHE A O 1
ATOM 1701 N N . SER A 1 209 ? -3.730 7.806 2.464 1.00 94.38 209 SER A N 1
ATOM 1702 C CA . SER A 1 209 ? -2.883 8.853 3.047 1.00 94.38 209 SER A CA 1
ATOM 1703 C C . SER A 1 209 ? -3.566 10.221 3.111 1.00 94.38 209 SER A C 1
ATOM 1705 O O . SER A 1 209 ? -3.264 11.000 4.006 1.00 94.38 209 SER A O 1
ATOM 1707 N N . GLN A 1 210 ? -4.510 10.504 2.208 1.00 92.19 210 GLN A N 1
ATOM 1708 C CA . GLN A 1 210 ? -5.283 11.755 2.209 1.00 92.19 210 GLN A CA 1
ATOM 1709 C C . GLN A 1 210 ? -6.282 11.856 3.368 1.00 92.19 210 GLN A C 1
ATOM 1711 O O . GLN A 1 210 ? -6.707 12.951 3.714 1.00 92.19 210 GLN A O 1
ATOM 1716 N N . TYR A 1 211 ? -6.648 10.729 3.984 1.00 93.50 211 TYR A N 1
ATOM 1717 C CA . TYR A 1 211 ? -7.540 10.701 5.147 1.00 93.50 211 TYR A CA 1
ATOM 1718 C C . TYR A 1 211 ? -6.782 10.668 6.481 1.00 93.50 211 TYR A C 1
ATOM 1720 O O . TYR A 1 211 ? -7.407 10.551 7.533 1.00 93.50 211 TYR A O 1
ATOM 1728 N N . LEU A 1 212 ? -5.448 10.746 6.456 1.00 95.12 212 LEU A N 1
ATOM 1729 C CA . LEU A 1 212 ? -4.631 10.796 7.664 1.00 95.12 212 LEU A CA 1
ATOM 1730 C C . LEU A 1 212 ? -4.481 12.237 8.160 1.00 95.12 212 LEU A C 1
ATOM 1732 O O . LEU A 1 212 ? -4.307 13.169 7.378 1.00 95.12 212 LEU A O 1
ATOM 1736 N N . LEU A 1 213 ? -4.472 12.409 9.482 1.00 95.31 213 LEU A N 1
ATOM 1737 C CA . LEU A 1 213 ? -4.043 13.661 10.109 1.00 95.31 213 LEU A CA 1
ATOM 1738 C C . LEU A 1 213 ? -2.544 13.891 9.855 1.00 95.31 213 LEU A C 1
ATOM 1740 O O . LEU A 1 213 ? -1.800 12.931 9.680 1.00 95.31 213 LEU A O 1
ATOM 1744 N N . ASN A 1 214 ? -2.063 15.137 9.913 1.00 93.69 214 ASN A N 1
ATOM 1745 C CA . ASN A 1 214 ? -0.659 15.468 9.602 1.00 93.69 214 ASN A CA 1
ATOM 1746 C C . ASN A 1 214 ? 0.377 14.637 10.388 1.00 93.69 214 ASN A C 1
ATOM 1748 O O . ASN A 1 214 ? 1.386 14.200 9.829 1.00 93.69 214 ASN A O 1
ATOM 1752 N N . GLU A 1 215 ? 0.126 14.380 11.672 1.00 94.50 215 GLU A N 1
ATOM 1753 C CA . GLU A 1 215 ? 1.001 13.555 12.520 1.00 94.50 215 GLU A CA 1
ATOM 1754 C C . GLU A 1 215 ? 1.001 12.080 12.083 1.00 94.50 215 GLU A C 1
ATOM 1756 O O . GLU A 1 215 ? 2.048 11.425 12.025 1.00 94.50 215 GLU A O 1
ATOM 1761 N N . GLN A 1 216 ? -0.175 11.568 11.711 1.00 96.25 216 GLN A N 1
ATOM 1762 C CA . GLN A 1 216 ? -0.338 10.209 11.204 1.00 96.25 216 GLN A CA 1
ATOM 1763 C C . GLN A 1 216 ? 0.295 10.057 9.821 1.00 96.25 216 GLN A C 1
ATOM 1765 O O . GLN A 1 216 ? 0.988 9.079 9.561 1.00 96.25 216 GLN A O 1
ATOM 1770 N N . LEU A 1 217 ? 0.117 11.049 8.948 1.00 94.62 217 LEU A N 1
ATOM 1771 C CA . LEU A 1 217 ? 0.736 11.099 7.630 1.00 94.62 217 LEU A CA 1
ATOM 1772 C C . LEU A 1 217 ? 2.262 11.099 7.749 1.00 94.62 217 LEU A C 1
ATOM 1774 O O . LEU A 1 217 ? 2.924 10.328 7.062 1.00 94.62 217 LEU A O 1
ATOM 1778 N N . SER A 1 218 ? 2.820 11.897 8.660 1.00 94.00 218 SER A N 1
ATOM 1779 C CA . SER A 1 218 ? 4.265 11.916 8.919 1.00 94.00 218 SER A CA 1
ATOM 1780 C C . SER A 1 218 ? 4.766 10.540 9.371 1.00 94.00 218 SER A C 1
ATOM 1782 O O . SER A 1 218 ? 5.746 10.026 8.837 1.00 94.00 218 SER A O 1
ATOM 1784 N N . SER A 1 219 ? 4.051 9.898 10.299 1.00 94.25 219 SER A N 1
ATOM 1785 C CA . SER A 1 219 ? 4.382 8.550 10.786 1.00 94.25 219 SER A CA 1
ATOM 1786 C C . SER A 1 219 ? 4.274 7.488 9.688 1.00 94.25 219 SER A C 1
ATOM 1788 O O . SER A 1 219 ? 5.153 6.638 9.549 1.00 94.25 219 SER A O 1
ATOM 1790 N N . TYR A 1 220 ? 3.226 7.568 8.869 1.00 95.25 220 TYR A N 1
ATOM 1791 C CA . TYR A 1 220 ? 3.017 6.725 7.700 1.00 95.25 220 TYR A CA 1
ATOM 1792 C C . TYR A 1 220 ? 4.162 6.871 6.694 1.00 95.25 220 TYR A C 1
ATOM 1794 O O . TYR A 1 220 ? 4.742 5.870 6.286 1.00 95.25 220 TYR A O 1
ATOM 1802 N N . MET A 1 221 ? 4.561 8.096 6.342 1.00 93.88 221 MET A N 1
ATOM 1803 C CA . MET A 1 221 ? 5.679 8.338 5.420 1.00 93.88 221 MET A CA 1
ATOM 1804 C C . MET A 1 221 ? 7.015 7.832 5.974 1.00 93.88 221 MET A C 1
ATOM 1806 O O . MET A 1 221 ? 7.879 7.399 5.208 1.00 93.88 221 MET A O 1
ATOM 1810 N N . CYS A 1 222 ? 7.162 7.817 7.300 1.00 92.31 222 CYS A N 1
ATOM 1811 C CA . CYS A 1 222 ? 8.334 7.284 7.985 1.00 92.31 222 CYS A CA 1
ATOM 1812 C C . CYS A 1 222 ? 8.378 5.752 8.077 1.00 92.31 222 CYS A C 1
ATOM 1814 O O . CYS A 1 222 ? 9.387 5.190 8.520 1.00 92.31 222 CYS A O 1
ATOM 1816 N N . PHE A 1 223 ? 7.324 5.053 7.646 1.00 89.69 223 PHE A N 1
ATOM 1817 C CA . PHE A 1 223 ? 7.237 3.611 7.811 1.00 89.69 223 PHE A CA 1
ATOM 1818 C C . PHE A 1 223 ? 8.348 2.890 7.051 1.00 89.69 223 PHE A C 1
ATOM 1820 O O . PHE A 1 223 ? 8.492 2.997 5.830 1.00 89.69 223 PHE A O 1
ATOM 1827 N N . GLY A 1 224 ? 9.144 2.122 7.793 1.00 80.50 224 GLY A N 1
ATOM 1828 C CA . GLY A 1 224 ? 10.223 1.341 7.213 1.00 80.50 224 GLY A CA 1
ATOM 1829 C C . GLY A 1 224 ? 11.383 2.157 6.654 1.00 80.50 224 GLY A C 1
ATOM 1830 O O . GLY A 1 224 ? 12.220 1.564 5.983 1.00 80.50 224 GLY A O 1
ATOM 1831 N N . LEU A 1 225 ? 11.469 3.472 6.903 1.00 85.81 225 LEU A N 1
ATOM 1832 C CA . LEU A 1 225 ? 12.565 4.291 6.373 1.00 85.81 225 LEU A CA 1
ATOM 1833 C C . LEU A 1 225 ? 13.932 3.778 6.824 1.00 85.81 225 LEU A C 1
ATOM 1835 O O . LEU A 1 225 ? 14.811 3.615 5.984 1.00 85.81 225 LEU A O 1
ATOM 1839 N N . GLU A 1 226 ? 14.109 3.478 8.112 1.00 82.31 226 GLU A N 1
ATOM 1840 C CA . GLU A 1 226 ? 15.375 2.947 8.636 1.00 82.31 226 GLU A CA 1
ATOM 1841 C C . GLU A 1 226 ? 15.712 1.593 8.001 1.00 82.31 226 GLU A C 1
ATOM 1843 O O . GLU A 1 226 ? 16.813 1.404 7.491 1.00 82.31 226 GLU A O 1
ATOM 1848 N N . PHE A 1 227 ? 14.743 0.673 7.946 1.00 83.56 227 PHE A N 1
ATOM 1849 C CA . PHE A 1 227 ? 14.917 -0.625 7.295 1.00 83.56 227 PHE A CA 1
ATOM 1850 C C . PHE A 1 227 ? 15.334 -0.463 5.830 1.00 83.56 227 PHE A C 1
ATOM 1852 O O . PHE A 1 227 ? 16.338 -1.037 5.419 1.00 83.56 227 PHE A O 1
ATOM 1859 N N . MET A 1 228 ? 14.615 0.363 5.065 1.00 84.12 228 MET A N 1
ATOM 1860 C CA . MET A 1 228 ? 14.909 0.609 3.653 1.00 84.12 228 MET A CA 1
ATOM 1861 C C . MET A 1 228 ? 16.244 1.332 3.456 1.00 84.12 228 MET A C 1
ATOM 1863 O O . MET A 1 228 ? 16.914 1.080 2.464 1.00 84.12 228 MET A O 1
ATOM 1867 N N . SER A 1 229 ? 16.656 2.181 4.399 1.00 80.75 229 SER A N 1
ATOM 1868 C CA . SER A 1 229 ? 17.966 2.849 4.377 1.00 80.75 229 SER A CA 1
ATOM 1869 C C . SER A 1 229 ? 19.104 1.891 4.736 1.00 80.75 229 SER A C 1
ATOM 1871 O O . SER A 1 229 ? 20.213 2.028 4.238 1.00 80.75 229 SER A O 1
ATOM 1873 N N . ASN A 1 230 ? 18.846 0.879 5.566 1.00 74.62 230 ASN A N 1
ATOM 1874 C CA . ASN A 1 230 ? 19.832 -0.147 5.905 1.00 74.62 230 ASN A CA 1
ATOM 1875 C C . ASN A 1 230 ? 20.023 -1.183 4.791 1.00 74.62 230 ASN A C 1
ATOM 1877 O O . ASN A 1 230 ? 21.091 -1.791 4.717 1.00 74.62 230 ASN A O 1
ATOM 1881 N N . ILE A 1 231 ? 19.050 -1.340 3.884 1.00 70.00 231 ILE A N 1
ATOM 1882 C CA . ILE A 1 231 ? 19.266 -2.073 2.624 1.00 70.00 231 ILE A CA 1
ATOM 1883 C C . ILE A 1 231 ? 20.395 -1.406 1.813 1.00 70.00 231 ILE A C 1
ATOM 1885 O O . ILE A 1 231 ? 21.170 -2.114 1.172 1.00 70.00 231 ILE A O 1
ATOM 1889 N N . ASP A 1 232 ? 20.560 -0.082 1.925 1.00 60.03 232 ASP A N 1
ATOM 1890 C CA . ASP A 1 232 ? 21.577 0.703 1.205 1.00 60.03 232 ASP A CA 1
ATOM 1891 C C . ASP A 1 232 ? 23.003 0.504 1.764 1.00 60.03 232 ASP A C 1
ATOM 1893 O O . ASP A 1 232 ? 23.985 0.772 1.074 1.00 60.03 232 ASP A O 1
ATOM 1897 N N . ASN A 1 233 ? 23.144 0.020 3.007 1.00 54.19 233 ASN A N 1
ATOM 1898 C CA . ASN A 1 233 ? 24.402 0.092 3.766 1.00 54.19 233 ASN A CA 1
ATOM 1899 C C . ASN A 1 233 ? 25.200 -1.221 3.868 1.00 54.19 233 ASN A C 1
ATOM 1901 O O . ASN A 1 233 ? 26.284 -1.222 4.449 1.00 54.19 233 ASN A O 1
ATOM 1905 N N . LEU A 1 234 ? 24.741 -2.329 3.277 1.00 49.75 234 LEU A N 1
ATOM 1906 C CA . LEU A 1 234 ? 25.488 -3.601 3.306 1.00 49.75 234 LEU A CA 1
ATOM 1907 C C . LEU A 1 234 ? 26.481 -3.793 2.144 1.00 49.75 234 LEU A C 1
ATOM 1909 O O . LEU A 1 234 ? 27.155 -4.818 2.099 1.00 49.75 234 LEU A O 1
ATOM 1913 N N . GLU A 1 235 ? 26.636 -2.813 1.248 1.00 47.69 235 GLU A N 1
ATOM 1914 C CA . GLU A 1 235 ? 27.694 -2.816 0.215 1.00 47.69 235 GLU A CA 1
ATOM 1915 C C . GLU A 1 235 ? 28.962 -2.039 0.615 1.00 47.69 235 GLU A C 1
ATOM 1917 O O . GLU A 1 235 ? 29.896 -1.917 -0.173 1.00 47.69 235 GLU A O 1
ATOM 1922 N N . LYS A 1 236 ? 29.059 -1.553 1.860 1.00 43.25 236 LYS A N 1
ATOM 1923 C CA . LYS A 1 236 ? 30.309 -0.995 2.403 1.00 43.25 236 LYS A CA 1
ATOM 1924 C C . LYS A 1 236 ? 30.756 -1.732 3.658 1.00 43.25 236 LYS A C 1
ATOM 1926 O O . LYS A 1 236 ? 30.938 -1.130 4.710 1.00 43.25 236 LYS A O 1
ATOM 1931 N N . SER A 1 237 ? 30.986 -3.035 3.532 1.00 35.28 237 SER A N 1
ATOM 1932 C CA . SER A 1 237 ? 31.997 -3.683 4.365 1.00 35.28 237 SER A CA 1
ATOM 1933 C C . SER A 1 237 ? 33.296 -3.742 3.558 1.00 35.28 237 SER A C 1
ATOM 1935 O O . SER A 1 237 ? 33.408 -4.588 2.672 1.00 35.28 237 SER A O 1
ATOM 1937 N N . PRO A 1 238 ? 34.280 -2.857 3.802 1.00 44.06 238 PRO A N 1
ATOM 1938 C CA . PRO A 1 238 ? 35.646 -3.085 3.362 1.00 44.06 238 PRO A CA 1
ATOM 1939 C C . PRO A 1 238 ? 36.262 -4.131 4.297 1.00 44.06 238 PRO A C 1
ATOM 1941 O O . PRO A 1 238 ? 37.068 -3.823 5.169 1.00 44.06 238 PRO A O 1
ATOM 1944 N N . LEU A 1 239 ? 35.822 -5.376 4.156 1.00 44.72 239 LEU A N 1
ATOM 1945 C CA . LEU A 1 239 ? 36.476 -6.539 4.739 1.00 44.72 239 LEU A CA 1
ATOM 1946 C C . LEU A 1 239 ? 36.673 -7.576 3.639 1.00 44.72 239 LEU A C 1
ATOM 1948 O O . LEU A 1 239 ? 36.153 -8.682 3.698 1.00 44.72 239 LEU A O 1
ATOM 1952 N N . GLU A 1 240 ? 37.480 -7.205 2.653 1.00 33.59 240 GLU A N 1
ATOM 1953 C CA . GLU A 1 240 ? 38.430 -8.152 2.087 1.00 33.59 240 GLU A CA 1
ATOM 1954 C C . GLU A 1 240 ? 39.823 -7.651 2.466 1.00 33.59 240 GLU A C 1
ATOM 1956 O O . GLU A 1 240 ? 40.403 -6.764 1.845 1.00 33.59 240 GLU A O 1
ATOM 1961 N N . TYR A 1 241 ? 40.305 -8.187 3.587 1.00 36.88 241 TYR A N 1
ATOM 1962 C CA . TYR A 1 241 ? 41.728 -8.320 3.839 1.00 36.88 241 TYR A CA 1
ATOM 1963 C C . TYR A 1 241 ? 42.294 -9.284 2.791 1.00 36.88 241 TYR A C 1
ATOM 1965 O O . TYR A 1 241 ? 41.996 -10.479 2.838 1.00 36.88 241 TYR A O 1
ATOM 1973 N N . ALA A 1 242 ? 43.131 -8.759 1.902 1.00 34.44 242 ALA A N 1
ATOM 1974 C CA . ALA A 1 242 ? 44.305 -9.438 1.364 1.00 34.44 242 ALA A CA 1
ATOM 1975 C C . ALA A 1 242 ? 45.356 -8.380 1.011 1.00 34.44 242 ALA A C 1
ATOM 1977 O O . ALA A 1 242 ? 45.019 -7.451 0.243 1.00 34.44 242 ALA A O 1
#

pLDDT: mean 72.94, std 24.51, range [32.53, 97.88]

Sequence (242 aa):
MLAQCENIESSESDTAEPRLFPNMAEHMEVRRTFKLEAIESDSDWVVSSRDDNNNSVEETSEGSLHLEPVEEKNVNPRNSPCPFEGCDFVGRKFNFHVQHIHLPRIMWDNPQPPVKQERLAEVYQMRANVLQYLSECLTGRSSMNKLVRLAHNNIARMIPRRSEILSKAMIQMEGLCDELKWRKPDRYTLLPIVSPCVLIHWRYQVLFSQYLLNEQLSSYMCFGLEFMSNIDNLEKSPLEYA

Radius of gyration: 25.86 Å; chains: 1; bounding box: 89×87×63 Å

Organism: Mytilus coruscus (NCBI:txid42192)

Secondary structure (DSSP, 8-state):
--------------------PPPGGGGGG-----------------------------------------------GGGPBPSSTT---BSTTHHHHIIIIIS-GGG-SS-SSPPPGGGHHHHHHHHHHHHHHHHHHHHSS--HHHHHHHIIIIIGGGS-TT----HHHHHHHHHHHHHHTPPPPSS--TTTT-SGGGGGSHHHHHHHHTTS-HHHHHHHHTTTHHHHHHHTTTT-------

Foldseek 3Di:
DDDDDDDDDDDDDPPDDPPDDDDPVVVVPVPPPPPPPPQPPPVCPPDPPDDDDDDDDDDDDDDDPPPDPPPPDPDPQQFDAAPFPPGRDGGNCNLVCLCPPQAALLLDLARPPGDDPVCLLVSLVLLLVLLQLLCCQVVVGSDLVSSLVCCQPPVLVVDDPPDDDDPSLVVSLVSSCVSSVNDDDPDQDSPPHPTSSNCSPSSNSSSSLNPGDPVSNVVRNCRCVVVSVVSVVPVPDPPPDD